Protein AF-A0A964NPQ2-F1 (afdb_monomer)

Foldseek 3Di:
DDDDDDDDDDDDPPPPPPPPPPPVVPPQDVQLVVQQVVLCVLLVLLLLLLLCCVQAHPFDNVLSQLLLLLLQLLLVLACVQPVSSCVSCPPQVVQVVVCVVVVVVVVSRNTRSNCCSVPVVCVVQPDDVSSVVSSVVDPSHCLRCVVPDDPVSCVVCVLSNVLSVLSSCSSVPNVLSNDDPPRHSDDPPSDDDPD

Solvent-accessible surface area (backbone atoms only — not comparable to full-atom values): 11493 Å² total; per-residue (Å²): 134,84,82,89,81,84,88,85,86,86,88,77,86,75,81,77,76,76,74,75,74,75,74,64,76,72,71,76,54,66,51,52,57,60,37,44,65,53,44,56,52,49,45,50,53,50,17,52,48,58,37,38,39,76,76,59,31,78,54,62,63,68,56,52,48,35,22,38,21,33,51,46,45,27,50,54,48,31,32,75,76,41,67,73,49,50,64,70,51,68,95,38,61,68,32,46,54,51,21,55,76,68,52,29,64,84,69,60,41,30,35,45,45,52,43,41,21,73,55,46,45,53,67,76,37,59,58,73,69,40,43,52,51,58,48,68,74,47,67,54,50,46,56,57,37,53,92,77,46,54,75,68,54,48,64,75,42,40,67,64,36,50,54,50,47,58,55,48,48,45,33,71,41,63,68,58,23,72,46,80,63,87,75,43,82,64,56,88,91,70,73,88,77,84,127

Radius of gyration: 25.84 Å; Cα contacts (8 Å, |Δi|>4): 181; chains: 1; bounding box: 101×47×49 Å

Structure (mmCIF, N/CA/C/O backbone):
data_AF-A0A964NPQ2-F1
#
_entry.id   AF-A0A964NPQ2-F1
#
loop_
_atom_site.group_PDB
_atom_site.id
_atom_site.type_symbol
_atom_site.label_atom_id
_atom_site.label_alt_id
_atom_site.label_comp_id
_atom_site.label_asym_id
_atom_site.label_entity_id
_atom_site.label_seq_id
_atom_site.pdbx_PDB_ins_code
_atom_site.Cartn_x
_atom_site.Cartn_y
_atom_site.Cartn_z
_atom_site.occupancy
_atom_site.B_iso_or_equiv
_atom_site.auth_seq_id
_atom_site.auth_comp_id
_atom_site.auth_asym_id
_atom_site.auth_atom_id
_atom_site.pdbx_PDB_model_num
ATOM 1 N N . MET A 1 1 ? -79.565 -28.743 22.423 1.00 39.47 1 MET A N 1
ATOM 2 C CA . MET A 1 1 ? -78.180 -28.920 22.915 1.00 39.47 1 MET A CA 1
ATOM 3 C C . MET A 1 1 ? -77.362 -27.696 22.535 1.00 39.47 1 MET A C 1
ATOM 5 O O . MET A 1 1 ? -77.395 -27.338 21.373 1.00 39.47 1 MET A O 1
ATOM 9 N N . ARG A 1 2 ? -76.655 -27.115 23.521 1.00 41.38 2 ARG A N 1
ATOM 10 C CA . ARG A 1 2 ? -75.520 -26.163 23.430 1.00 41.38 2 ARG A CA 1
ATOM 11 C C . ARG A 1 2 ? -75.774 -24.852 22.657 1.00 41.38 2 ARG A C 1
ATOM 13 O O . ARG A 1 2 ? -75.838 -24.837 21.444 1.00 41.38 2 ARG A O 1
ATOM 20 N N . ARG A 1 3 ? -76.086 -23.779 23.396 1.00 40.38 3 ARG A N 1
ATOM 21 C CA . ARG A 1 3 ? -75.175 -22.694 23.859 1.00 40.38 3 ARG A CA 1
ATOM 22 C C . ARG A 1 3 ? -74.951 -21.641 22.746 1.00 40.38 3 ARG A C 1
ATOM 24 O O . ARG A 1 3 ? -74.385 -21.984 21.725 1.00 40.38 3 ARG A O 1
ATOM 31 N N . ILE A 1 4 ? -75.524 -20.427 22.813 1.00 38.06 4 ILE A N 1
ATOM 32 C CA . ILE A 1 4 ? -75.149 -19.300 23.710 1.00 38.06 4 ILE A CA 1
ATOM 33 C C . ILE A 1 4 ? -73.717 -18.813 23.352 1.00 38.06 4 ILE A C 1
ATOM 35 O O . ILE A 1 4 ? -72.829 -19.649 23.378 1.00 38.06 4 ILE A O 1
ATOM 39 N N . LEU A 1 5 ? -73.356 -17.559 23.023 1.00 34.84 5 LEU A N 1
ATOM 40 C CA . LEU A 1 5 ? -73.820 -16.204 23.378 1.00 34.84 5 LEU A CA 1
ATOM 41 C C . LEU A 1 5 ? -73.113 -15.166 22.440 1.00 34.84 5 LEU A C 1
ATOM 43 O O . LEU A 1 5 ? -71.960 -15.387 22.093 1.00 34.84 5 LEU A O 1
ATOM 47 N N . ARG A 1 6 ? -73.798 -14.050 22.119 1.00 39.06 6 ARG A N 1
ATOM 48 C CA . ARG A 1 6 ? -73.398 -12.604 22.150 1.00 39.06 6 ARG A CA 1
ATOM 49 C C . ARG A 1 6 ? -71.963 -12.180 21.747 1.00 39.06 6 ARG A C 1
ATOM 51 O O . ARG A 1 6 ? -71.002 -12.696 22.286 1.00 39.06 6 ARG A O 1
ATOM 58 N N . ALA A 1 7 ? -71.779 -11.255 20.794 1.00 40.47 7 ALA A N 1
ATOM 59 C CA . ALA A 1 7 ? -71.976 -9.783 20.838 1.00 40.47 7 ALA A CA 1
ATOM 60 C C . ALA A 1 7 ? -70.835 -8.991 21.526 1.00 40.47 7 ALA A C 1
ATOM 62 O O . ALA A 1 7 ? -70.190 -9.521 22.419 1.00 40.47 7 ALA A O 1
ATOM 63 N N . PHE A 1 8 ? -70.713 -7.709 21.129 1.00 35.50 8 PHE A N 1
ATOM 64 C CA . PHE A 1 8 ? -69.805 -6.606 21.539 1.00 35.50 8 PHE A CA 1
ATOM 65 C C . PHE A 1 8 ? -68.606 -6.366 20.596 1.00 35.50 8 PHE A C 1
ATOM 67 O O . PHE A 1 8 ? -67.761 -7.233 20.438 1.00 35.50 8 PHE A O 1
ATOM 74 N N . LEU A 1 9 ? -68.592 -5.318 19.756 1.00 38.53 9 LEU A N 1
ATOM 75 C CA . LEU A 1 9 ? -68.477 -3.859 19.996 1.00 38.53 9 LEU A CA 1
ATOM 76 C C . LEU A 1 9 ? -67.092 -3.392 20.486 1.00 38.53 9 LEU A C 1
ATOM 78 O O . LEU A 1 9 ? -66.709 -3.671 21.613 1.00 38.53 9 LEU A O 1
ATOM 82 N N . LEU A 1 10 ? -66.514 -2.512 19.656 1.00 39.72 10 LEU A N 1
ATOM 83 C CA . LEU A 1 10 ? -65.733 -1.309 19.983 1.00 39.72 10 LEU A CA 1
ATOM 84 C C . LEU A 1 10 ? -64.267 -1.418 20.445 1.00 39.72 10 LEU A C 1
ATOM 86 O O . LEU A 1 10 ? -63.895 -2.191 21.315 1.00 39.72 10 LEU A O 1
ATOM 90 N N . SER A 1 11 ? -63.517 -0.436 19.928 1.00 39.41 11 SER A N 1
ATOM 91 C CA . SER A 1 11 ? -62.301 0.182 20.470 1.00 39.41 11 SER A CA 1
ATOM 92 C C . SER A 1 11 ? -60.962 -0.511 20.240 1.00 39.41 11 SER A C 1
ATOM 94 O O . SER A 1 11 ? -60.623 -1.517 20.849 1.00 39.41 11 SER A O 1
ATOM 96 N N . GLY A 1 12 ? -60.137 0.149 19.427 1.00 36.12 12 GLY A N 1
ATOM 97 C CA . GLY A 1 12 ? -58.718 -0.153 19.296 1.00 36.12 12 GLY A CA 1
ATOM 98 C C . GLY A 1 12 ? -58.030 0.724 18.258 1.00 36.12 12 GLY A C 1
ATOM 99 O O . GLY A 1 12 ? -57.448 0.203 17.314 1.00 36.12 12 GLY A O 1
ATOM 100 N N . ILE A 1 13 ? -58.120 2.052 18.401 1.00 44.50 13 ILE A N 1
ATOM 101 C CA . ILE A 1 13 ? -57.222 2.986 17.707 1.00 44.50 13 ILE A CA 1
ATOM 102 C C . ILE A 1 13 ? -55.814 2.677 18.221 1.00 44.50 13 ILE A C 1
ATOM 104 O O . ILE A 1 13 ? -55.421 3.122 19.298 1.00 44.50 13 ILE A O 1
ATOM 108 N N . CYS A 1 14 ? -55.074 1.857 17.481 1.00 35.88 14 CYS A N 1
ATOM 109 C CA . CYS A 1 14 ? -53.672 1.613 17.757 1.00 35.88 14 CYS A CA 1
ATOM 110 C C . CYS A 1 14 ? -52.899 2.807 17.193 1.00 35.88 14 CYS A C 1
ATOM 112 O O . CYS A 1 14 ? -52.622 2.883 15.997 1.00 35.88 14 CYS A O 1
ATOM 114 N N . PHE A 1 15 ? -52.614 3.773 18.067 1.00 40.38 15 PHE A N 1
ATOM 115 C CA . PHE A 1 15 ? -51.602 4.800 17.854 1.00 40.38 15 PHE A CA 1
ATOM 116 C C . PHE A 1 15 ? -50.282 4.078 17.545 1.00 40.38 15 PHE A C 1
ATOM 118 O O . PHE A 1 15 ? -49.595 3.602 18.447 1.00 40.38 15 PHE A O 1
ATOM 125 N N . VAL A 1 16 ? -49.933 3.948 16.264 1.00 49.56 16 VAL A N 1
ATOM 126 C CA . VAL A 1 16 ? -48.558 3.636 15.880 1.00 49.56 16 VAL A CA 1
ATOM 127 C C . VAL A 1 16 ? -47.779 4.910 16.158 1.00 49.56 16 VAL A C 1
ATOM 129 O O . VAL A 1 16 ? -47.758 5.837 15.350 1.00 49.56 16 VAL A O 1
ATOM 132 N N . ALA A 1 17 ? -47.204 4.984 17.357 1.00 43.72 17 ALA A N 1
ATOM 133 C CA . ALA A 1 17 ? -46.137 5.917 17.649 1.00 43.72 17 ALA A CA 1
ATOM 134 C C . ALA A 1 17 ? -45.011 5.614 16.654 1.00 43.72 17 ALA A C 1
ATOM 136 O O . ALA A 1 17 ? -44.250 4.66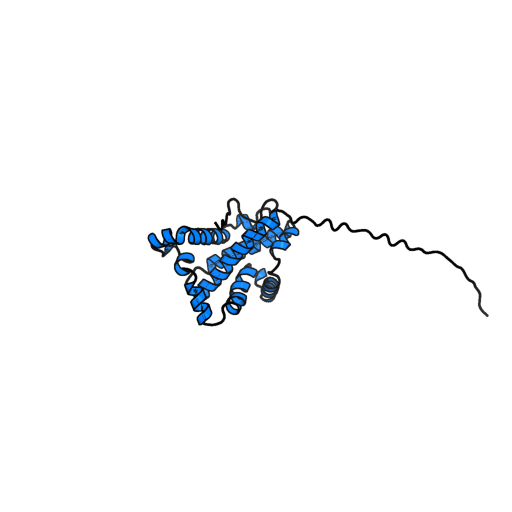1 16.814 1.00 43.72 17 ALA A O 1
ATOM 137 N N . LEU A 1 18 ? -44.963 6.397 15.575 1.00 47.91 18 LEU A N 1
ATOM 138 C CA . LEU A 1 18 ? -43.783 6.568 14.749 1.00 47.91 18 LEU A CA 1
ATOM 139 C C . LEU A 1 18 ? -42.698 7.096 15.685 1.00 47.91 18 LEU A C 1
ATOM 141 O O . LEU A 1 18 ? -42.572 8.302 15.892 1.00 47.91 18 LEU A O 1
ATOM 145 N N . SER A 1 19 ? -41.935 6.185 16.285 1.00 46.69 19 SER A N 1
ATOM 146 C CA . SER A 1 19 ? -40.593 6.497 16.741 1.00 46.69 19 SER A CA 1
ATOM 147 C C . SER A 1 19 ? -39.850 6.938 15.494 1.00 46.69 19 SER A C 1
ATOM 149 O O . SER A 1 19 ? -39.365 6.121 14.711 1.00 46.69 19 SER A O 1
ATOM 151 N N . VAL A 1 20 ? -39.844 8.251 15.271 1.00 47.00 20 VAL A N 1
ATOM 152 C CA . VAL A 1 20 ? -38.889 8.927 14.415 1.00 47.00 20 VAL A CA 1
ATOM 153 C C . VAL A 1 20 ? -37.551 8.597 15.055 1.00 47.00 20 VAL A C 1
ATOM 155 O O . VAL A 1 20 ? -37.085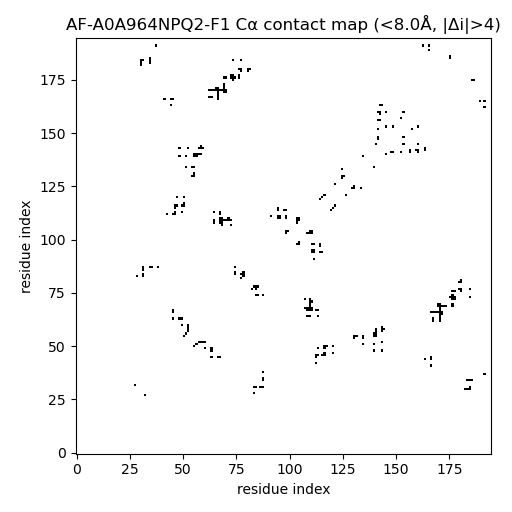 9.286 15.960 1.00 47.00 20 VAL A O 1
ATOM 158 N N . ASN A 1 21 ? -36.978 7.455 14.672 1.00 44.12 21 ASN A N 1
ATOM 159 C CA . ASN A 1 21 ? -35.568 7.221 14.856 1.00 44.12 21 ASN A CA 1
ATOM 160 C C . ASN A 1 21 ? -34.940 8.380 14.105 1.00 44.12 21 ASN A C 1
ATOM 162 O O . ASN A 1 21 ? -34.887 8.382 12.876 1.00 44.12 21 ASN A O 1
ATOM 166 N N . ASN A 1 22 ? -34.541 9.396 14.867 1.00 42.12 22 ASN A N 1
ATOM 167 C CA . ASN A 1 22 ? -33.458 10.271 14.507 1.00 42.12 22 ASN A CA 1
ATOM 168 C C . ASN A 1 22 ? -32.312 9.335 14.120 1.00 42.12 22 ASN A C 1
ATOM 170 O O . ASN A 1 22 ? -31.466 8.987 14.941 1.00 42.12 22 ASN A O 1
ATOM 174 N N . ALA A 1 23 ? -32.274 8.941 12.849 1.00 44.28 23 ALA A N 1
ATOM 175 C CA . ALA A 1 23 ? -31.040 8.819 12.119 1.00 44.28 23 ALA A CA 1
ATOM 176 C C . ALA A 1 23 ? -30.451 10.230 12.141 1.00 44.28 23 ALA A C 1
ATOM 178 O O . ALA A 1 23 ? -30.504 10.970 11.163 1.00 44.28 23 ALA A O 1
ATOM 179 N N . ALA A 1 24 ? -29.956 10.632 13.319 1.00 45.97 24 ALA A N 1
ATOM 180 C CA . ALA A 1 24 ? -28.873 11.572 13.404 1.00 45.97 24 ALA A CA 1
ATOM 181 C C . ALA A 1 24 ? -27.900 11.041 12.365 1.00 45.97 24 ALA A C 1
ATOM 183 O O . ALA A 1 24 ? -27.459 9.893 12.475 1.00 45.97 24 ALA A O 1
ATOM 184 N N . SER A 1 25 ? -27.704 11.801 11.290 1.00 46.69 25 SER A N 1
ATOM 185 C CA . SER A 1 25 ? -26.634 11.531 10.357 1.00 46.69 25 SER A CA 1
ATOM 186 C C . SER A 1 25 ? -25.389 11.508 11.226 1.00 46.69 25 SER A C 1
ATOM 188 O O . SER A 1 25 ? -24.920 12.547 11.689 1.00 46.69 25 SER A O 1
ATOM 190 N N . ALA A 1 26 ? -24.960 10.303 11.603 1.00 59.28 26 ALA A N 1
ATOM 191 C CA . ALA A 1 26 ? -23.792 10.124 12.428 1.00 59.28 26 ALA A CA 1
ATOM 192 C C . ALA A 1 26 ? -22.685 10.746 11.595 1.00 59.28 26 ALA A C 1
ATOM 194 O O . ALA A 1 26 ? -22.367 10.231 10.520 1.00 59.28 26 ALA A O 1
ATOM 195 N N . GLN A 1 27 ? -22.222 11.931 12.005 1.00 65.38 27 GLN A N 1
ATOM 196 C CA . GLN A 1 27 ? -21.190 12.609 11.250 1.00 65.38 27 GLN A CA 1
ATOM 197 C C . GLN A 1 27 ? -20.034 11.621 11.094 1.00 65.38 27 GLN A C 1
ATOM 199 O O . GLN A 1 27 ? -19.696 10.947 12.077 1.00 65.38 27 GLN A O 1
ATOM 204 N N . PRO A 1 28 ? -19.480 11.484 9.875 1.00 77.12 28 PRO A N 1
ATOM 205 C CA . PRO A 1 28 ? -18.367 10.585 9.645 1.00 77.12 28 PRO A CA 1
ATOM 206 C C . PRO A 1 28 ? -17.288 10.872 10.681 1.00 77.12 28 PRO A C 1
ATOM 208 O O . PRO A 1 28 ? -16.915 12.029 10.881 1.00 77.12 28 PRO A O 1
ATOM 211 N N . ASP A 1 29 ? -16.821 9.835 11.375 1.00 86.06 29 ASP A N 1
ATOM 212 C CA . ASP A 1 29 ? -15.755 10.003 12.354 1.00 86.06 29 ASP A CA 1
ATOM 213 C C . ASP A 1 29 ? -14.556 10.660 11.642 1.00 86.06 29 ASP A C 1
ATOM 215 O O . ASP A 1 29 ? -14.082 10.126 10.627 1.00 86.06 29 ASP A O 1
ATOM 219 N N . PRO A 1 30 ? -14.072 11.825 12.108 1.00 88.88 30 PRO A N 1
ATOM 220 C CA . PRO A 1 30 ? -13.001 12.542 11.427 1.00 88.88 30 PRO A CA 1
ATOM 221 C C . PRO A 1 30 ? -11.712 11.714 11.355 1.00 88.88 30 PRO A C 1
ATOM 223 O O . PRO A 1 30 ? -10.962 11.849 10.389 1.00 88.88 30 PRO A O 1
ATOM 226 N N . ARG A 1 31 ? -11.477 10.803 12.313 1.00 90.25 31 ARG A N 1
ATOM 227 C CA . ARG A 1 31 ? -10.324 9.887 12.313 1.00 90.25 31 ARG A CA 1
ATOM 228 C C . ARG A 1 31 ? -10.423 8.887 11.163 1.00 90.25 31 ARG A C 1
ATOM 230 O O . ARG A 1 31 ? -9.439 8.646 10.468 1.00 90.25 31 ARG A O 1
ATOM 237 N N . VAL A 1 32 ? -11.620 8.343 10.940 1.00 87.44 32 VAL A N 1
ATOM 238 C CA . VAL A 1 32 ? -11.902 7.399 9.848 1.00 87.44 32 VAL A CA 1
ATOM 239 C C . VAL A 1 32 ? -11.824 8.110 8.498 1.00 87.44 32 VAL A C 1
ATOM 241 O O . VAL A 1 32 ? -11.179 7.615 7.579 1.00 87.44 32 VAL A O 1
ATOM 244 N N . THR A 1 33 ? -12.402 9.308 8.392 1.00 87.38 33 THR A N 1
ATOM 245 C CA . THR A 1 33 ? -12.384 10.105 7.153 1.00 87.38 33 THR A CA 1
ATOM 246 C C . THR A 1 33 ? -10.961 10.489 6.744 1.00 87.38 33 THR A C 1
ATOM 248 O O . THR A 1 33 ? -10.591 10.332 5.582 1.00 87.38 33 THR A O 1
ATOM 251 N N . ALA A 1 34 ? -10.131 10.934 7.694 1.00 85.69 34 ALA A N 1
ATOM 252 C CA . ALA A 1 34 ? -8.722 11.226 7.436 1.00 85.69 34 ALA A CA 1
ATOM 253 C C . ALA A 1 34 ? -7.936 9.967 7.032 1.00 85.69 34 ALA A C 1
ATOM 255 O O . ALA A 1 34 ? -7.065 10.025 6.164 1.00 85.69 34 ALA A O 1
ATOM 256 N N . ALA A 1 35 ? -8.254 8.817 7.633 1.00 89.19 35 ALA A N 1
ATOM 257 C CA . ALA A 1 35 ? -7.604 7.559 7.302 1.00 89.19 35 ALA A CA 1
ATOM 258 C C . ALA A 1 35 ? -7.934 7.075 5.880 1.00 89.19 35 ALA A C 1
ATOM 260 O O . ALA A 1 35 ? -7.020 6.646 5.179 1.00 89.19 35 ALA A O 1
ATOM 261 N N . LEU A 1 36 ? -9.190 7.208 5.435 1.00 85.50 36 LEU A N 1
ATOM 262 C CA . LEU A 1 36 ? -9.650 6.780 4.106 1.00 85.50 36 LEU A CA 1
ATOM 263 C C . LEU A 1 36 ? -8.852 7.408 2.958 1.00 85.50 36 LEU A C 1
ATOM 265 O O . LEU A 1 36 ? -8.402 6.692 2.067 1.00 85.50 36 LEU A O 1
ATOM 269 N N . GLY A 1 37 ? -8.644 8.729 2.987 1.00 81.00 37 GLY A N 1
ATOM 270 C CA . GLY A 1 37 ? -7.945 9.433 1.904 1.00 81.00 37 GLY A CA 1
ATOM 271 C C . GLY A 1 37 ? -6.502 8.955 1.719 1.00 81.00 37 GLY A C 1
ATOM 272 O O . GLY A 1 37 ? -6.046 8.734 0.598 1.00 81.00 37 GLY A O 1
ATOM 273 N N . THR A 1 38 ? -5.794 8.733 2.825 1.00 87.69 38 THR A N 1
ATOM 274 C CA . THR A 1 38 ? -4.433 8.184 2.795 1.00 87.69 38 THR A CA 1
ATOM 275 C C . THR A 1 38 ? -4.435 6.699 2.429 1.00 87.69 38 THR A C 1
ATOM 277 O O . THR A 1 38 ? -3.529 6.249 1.731 1.00 87.69 38 THR A O 1
ATOM 280 N N . LEU A 1 39 ? -5.444 5.935 2.863 1.00 86.75 39 LEU A N 1
ATOM 281 C CA . LEU A 1 39 ? -5.516 4.493 2.624 1.00 86.75 39 LEU A CA 1
ATOM 282 C C . LEU A 1 39 ? -5.663 4.198 1.137 1.00 86.75 39 LEU A C 1
ATOM 284 O O . LEU A 1 39 ? -4.945 3.346 0.630 1.00 86.75 39 LEU A O 1
ATOM 288 N N . ASP A 1 40 ? -6.519 4.931 0.427 1.00 83.62 40 ASP A N 1
ATOM 289 C CA . ASP A 1 40 ? -6.680 4.764 -1.019 1.00 83.62 40 ASP A CA 1
ATOM 290 C C . ASP A 1 40 ? -5.356 4.981 -1.770 1.00 83.62 40 ASP A C 1
ATOM 292 O O . ASP A 1 40 ? -4.975 4.178 -2.623 1.00 83.62 40 ASP A O 1
ATOM 296 N N . LEU A 1 41 ? -4.585 6.005 -1.385 1.00 87.06 41 LEU A N 1
ATOM 297 C CA . LEU A 1 41 ? -3.258 6.257 -1.948 1.00 87.06 41 LEU A CA 1
ATOM 298 C C . LEU A 1 41 ? -2.259 5.140 -1.608 1.00 87.06 41 LEU A C 1
ATOM 300 O O . LEU A 1 41 ? -1.576 4.652 -2.508 1.00 87.06 41 LEU A O 1
ATOM 304 N N . VAL A 1 42 ? -2.172 4.724 -0.338 1.00 90.69 42 VAL A N 1
ATOM 305 C CA . VAL A 1 42 ? -1.290 3.628 0.111 1.00 90.69 42 VAL A CA 1
ATOM 306 C C . VAL A 1 42 ? -1.604 2.359 -0.657 1.00 90.69 42 VAL A C 1
ATOM 308 O O . VAL A 1 42 ? -0.728 1.785 -1.301 1.00 90.69 42 VAL A O 1
ATOM 311 N N . MET A 1 43 ? -2.870 1.948 -0.621 1.00 86.94 43 MET A N 1
ATOM 312 C CA . MET A 1 43 ? -3.330 0.753 -1.302 1.00 86.94 43 MET A CA 1
ATOM 313 C C . MET A 1 43 ? -3.064 0.880 -2.790 1.00 86.94 43 MET A C 1
ATOM 315 O O . MET A 1 43 ? -2.646 -0.114 -3.376 1.00 86.94 43 MET A O 1
ATOM 319 N N . THR A 1 44 ? -3.182 2.096 -3.354 1.00 87.69 44 THR A N 1
ATOM 320 C CA . THR A 1 44 ? -2.895 2.366 -4.760 1.00 87.69 44 THR A CA 1
ATOM 321 C C . THR A 1 44 ? -1.428 2.145 -5.143 1.00 87.69 44 THR A C 1
ATOM 323 O O . THR A 1 44 ? -1.110 1.610 -6.208 1.00 87.69 44 THR A O 1
ATOM 326 N N . LEU A 1 45 ? -0.509 2.539 -4.273 1.00 91.56 45 LEU A N 1
ATOM 327 C CA . LEU A 1 45 ? 0.920 2.324 -4.481 1.00 91.56 45 LEU A CA 1
ATOM 328 C C . LEU A 1 45 ? 1.281 0.848 -4.306 1.00 91.5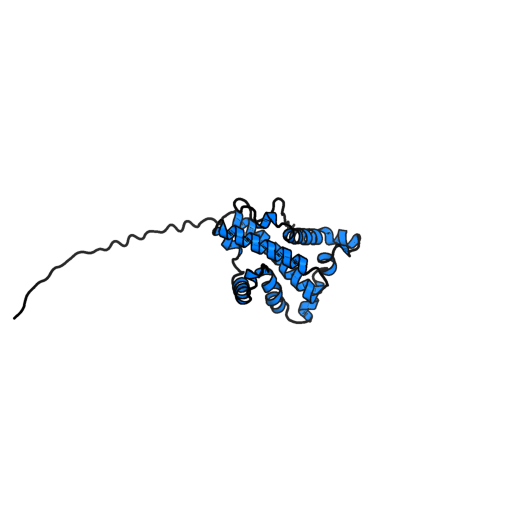6 45 LEU A C 1
ATOM 330 O O . LEU A 1 45 ? 2.075 0.313 -5.074 1.00 91.56 45 LEU A O 1
ATOM 334 N N . VAL A 1 46 ? 0.654 0.162 -3.350 1.00 91.88 46 VAL A N 1
ATOM 335 C CA . VAL A 1 46 ? 0.919 -1.250 -3.061 1.00 91.88 46 VAL A CA 1
ATOM 336 C C . VAL A 1 46 ? 0.522 -2.161 -4.228 1.00 91.88 46 VAL A C 1
ATOM 338 O O . VAL A 1 46 ? 1.378 -2.868 -4.759 1.00 91.88 46 VAL A O 1
ATOM 341 N N . TRP A 1 47 ? -0.744 -2.152 -4.667 1.00 89.50 47 TRP A N 1
ATOM 342 C CA . TRP A 1 47 ? -1.198 -3.053 -5.746 1.00 89.50 47 TRP A CA 1
ATOM 343 C C . TRP A 1 47 ? -0.504 -2.785 -7.093 1.00 89.50 47 TRP A C 1
ATOM 345 O O . TRP A 1 47 ? -0.165 -3.736 -7.795 1.00 89.50 47 TRP A O 1
ATOM 355 N N . THR A 1 48 ? -0.222 -1.522 -7.442 1.00 91.81 48 THR A N 1
ATOM 356 C CA . THR A 1 48 ? 0.516 -1.190 -8.676 1.00 91.81 48 THR A CA 1
ATOM 357 C C . THR A 1 48 ? 1.971 -1.633 -8.606 1.00 91.81 48 THR A C 1
ATOM 359 O O . THR A 1 48 ? 2.488 -2.134 -9.599 1.00 91.81 48 THR A O 1
ATOM 362 N N . SER A 1 49 ? 2.612 -1.528 -7.439 1.00 92.56 49 SER A N 1
ATOM 363 C CA . SER A 1 49 ? 3.982 -2.011 -7.231 1.00 92.56 49 SER A CA 1
ATOM 364 C C . SER A 1 49 ? 4.074 -3.526 -7.330 1.00 92.56 49 SER A C 1
ATOM 366 O O . SER A 1 49 ? 4.958 -4.038 -8.009 1.00 92.56 49 SER A O 1
ATOM 368 N N . VAL A 1 50 ? 3.141 -4.248 -6.703 1.00 92.00 50 VAL A N 1
ATOM 369 C CA . VAL A 1 50 ? 3.061 -5.713 -6.802 1.00 92.00 50 VAL A CA 1
ATOM 370 C C . VAL A 1 50 ? 2.894 -6.148 -8.258 1.00 92.00 50 VAL A C 1
ATOM 372 O O . VAL A 1 50 ? 3.620 -7.026 -8.719 1.00 92.00 50 VAL A O 1
ATOM 375 N N . PHE A 1 51 ? 1.995 -5.502 -9.003 1.00 91.75 51 PHE A N 1
ATOM 376 C CA . PHE A 1 51 ? 1.802 -5.795 -10.423 1.00 91.75 51 PHE A CA 1
ATOM 377 C C . PHE A 1 51 ? 3.038 -5.437 -11.266 1.00 91.75 51 PHE A C 1
ATOM 379 O O . PHE A 1 51 ? 3.477 -6.238 -12.087 1.00 91.75 51 PHE A O 1
ATOM 386 N N . ALA A 1 52 ? 3.668 -4.285 -11.018 1.00 93.19 52 ALA A N 1
ATOM 387 C CA . ALA A 1 52 ? 4.896 -3.879 -11.700 1.00 93.19 52 ALA A CA 1
ATOM 388 C C . ALA A 1 52 ? 6.068 -4.843 -11.450 1.00 93.19 52 ALA A C 1
ATOM 390 O O . ALA A 1 52 ? 6.887 -5.035 -12.349 1.00 93.19 52 ALA A O 1
ATOM 391 N N . ILE A 1 53 ? 6.137 -5.477 -10.274 1.00 91.62 53 ILE A N 1
ATOM 392 C CA . ILE A 1 53 ? 7.127 -6.526 -9.990 1.00 91.62 53 ILE A CA 1
ATOM 393 C C . ILE A 1 53 ? 6.884 -7.779 -10.843 1.00 91.62 53 ILE A C 1
ATOM 395 O O . ILE A 1 53 ? 7.832 -8.429 -11.273 1.00 91.62 53 ILE A O 1
ATOM 399 N N . GLY A 1 54 ? 5.618 -8.126 -11.083 1.00 88.62 54 GLY A N 1
ATOM 400 C CA . GLY A 1 54 ? 5.258 -9.275 -11.915 1.00 88.62 54 GLY A CA 1
ATOM 401 C C . GLY A 1 54 ? 5.509 -9.051 -13.407 1.00 88.62 54 GLY A C 1
ATOM 402 O O . GLY A 1 54 ? 5.924 -9.976 -14.097 1.00 88.62 54 GLY A O 1
ATOM 403 N N . GLU A 1 55 ? 5.284 -7.828 -13.894 1.00 90.94 55 GLU A N 1
ATOM 404 C CA . GLU A 1 55 ? 5.182 -7.560 -15.337 1.00 90.94 55 GLU A CA 1
ATOM 405 C C . GLU A 1 55 ? 6.287 -6.660 -15.913 1.00 90.94 55 GLU A C 1
ATOM 407 O O . GLU A 1 55 ? 6.585 -6.736 -17.105 1.00 90.94 55 GLU A O 1
ATOM 412 N N . CYS A 1 56 ? 6.889 -5.778 -15.108 1.00 88.62 56 CYS A N 1
ATOM 413 C CA . CYS A 1 56 ? 7.708 -4.671 -15.622 1.00 88.62 56 CYS A CA 1
ATOM 414 C C . CYS A 1 56 ? 9.172 -4.711 -15.195 1.00 88.62 56 CYS A C 1
ATOM 416 O O . CYS A 1 56 ? 10.047 -4.295 -15.956 1.00 88.62 56 CYS A O 1
ATOM 418 N N . ALA A 1 57 ? 9.452 -5.127 -13.962 1.00 79.69 57 ALA A N 1
ATOM 419 C CA . ALA A 1 57 ? 10.795 -5.096 -13.402 1.00 79.69 57 ALA A CA 1
ATOM 420 C C . ALA A 1 57 ? 10.926 -6.084 -12.248 1.00 79.69 57 ALA A C 1
ATOM 422 O O . ALA A 1 57 ? 9.969 -6.357 -11.540 1.00 79.69 57 ALA A O 1
ATOM 423 N N . GLU A 1 58 ? 12.139 -6.548 -11.972 1.00 79.12 58 GLU A N 1
ATOM 424 C CA . GLU A 1 58 ? 12.394 -7.246 -10.716 1.00 79.12 58 GLU A CA 1
ATOM 425 C C . GLU A 1 58 ? 12.231 -6.298 -9.513 1.00 79.12 58 GLU A C 1
ATOM 427 O O . GLU A 1 58 ? 12.674 -5.147 -9.548 1.00 79.12 58 GLU A O 1
ATOM 432 N N . GLY A 1 59 ? 11.730 -6.815 -8.392 1.00 81.88 59 GLY A N 1
ATOM 433 C CA . GLY A 1 59 ? 11.631 -6.091 -7.122 1.00 81.88 59 GLY A CA 1
ATOM 434 C C . GLY A 1 59 ? 11.482 -7.031 -5.927 1.00 81.88 59 GLY A C 1
ATOM 435 O O . GLY A 1 59 ? 11.465 -8.250 -6.082 1.00 81.88 59 GLY A O 1
ATOM 436 N N . ASP A 1 60 ? 11.400 -6.460 -4.727 1.00 84.81 60 ASP A N 1
ATOM 437 C CA . ASP A 1 60 ? 11.223 -7.216 -3.483 1.00 84.81 60 ASP A CA 1
ATOM 438 C C . ASP A 1 60 ? 9.737 -7.474 -3.199 1.00 84.81 60 ASP A C 1
ATOM 440 O O . ASP A 1 60 ? 9.086 -6.733 -2.462 1.00 84.81 60 ASP A O 1
ATOM 444 N N . LEU A 1 61 ? 9.186 -8.527 -3.807 1.00 85.81 61 LEU A N 1
ATOM 445 C CA . LEU A 1 61 ? 7.793 -8.919 -3.582 1.00 85.81 61 LEU A CA 1
ATOM 446 C C . LEU A 1 61 ? 7.528 -9.301 -2.112 1.00 85.81 61 LEU A C 1
ATOM 448 O O . LEU A 1 61 ? 6.446 -9.029 -1.595 1.00 85.81 61 LEU A O 1
ATOM 452 N N . GLY A 1 62 ? 8.519 -9.885 -1.428 1.00 86.75 62 GLY A N 1
ATOM 453 C CA . GLY A 1 62 ? 8.425 -10.260 -0.015 1.00 86.75 62 GLY A CA 1
ATOM 454 C C . GLY A 1 62 ? 8.219 -9.048 0.893 1.00 86.75 62 GLY A C 1
ATOM 455 O O . GLY A 1 62 ? 7.322 -9.055 1.735 1.00 86.75 62 GLY A O 1
ATOM 456 N N . GLY A 1 63 ? 8.978 -7.975 0.668 1.00 87.62 63 GLY A N 1
ATOM 457 C CA . GLY A 1 63 ? 8.805 -6.700 1.362 1.00 87.62 63 GLY A CA 1
ATOM 458 C C . GLY A 1 63 ? 7.410 -6.098 1.167 1.00 87.62 63 GLY A C 1
ATOM 459 O O . GLY A 1 63 ? 6.797 -5.640 2.131 1.00 87.62 63 GLY A O 1
ATOM 460 N N . TRP A 1 64 ? 6.848 -6.162 -0.045 1.00 88.88 64 TRP A N 1
ATOM 461 C CA . TRP A 1 64 ? 5.475 -5.694 -0.290 1.00 88.88 64 TRP A CA 1
ATOM 462 C C . TRP A 1 64 ? 4.419 -6.556 0.399 1.00 88.88 64 TRP A C 1
ATOM 464 O O . TRP A 1 64 ? 3.439 -6.016 0.911 1.00 88.88 64 TRP A O 1
ATOM 474 N N . PHE A 1 65 ? 4.625 -7.871 0.491 1.00 86.75 65 PHE A N 1
ATOM 475 C CA . PHE A 1 65 ? 3.748 -8.725 1.292 1.00 86.75 65 PHE A CA 1
ATOM 476 C C . PHE A 1 65 ? 3.769 -8.362 2.775 1.00 86.75 65 PHE A C 1
ATOM 478 O O . PHE A 1 65 ? 2.713 -8.384 3.407 1.00 86.75 65 PHE A O 1
ATOM 485 N N . LEU A 1 66 ? 4.925 -7.967 3.319 1.00 88.56 66 LEU A N 1
ATOM 486 C CA . LEU A 1 66 ? 4.999 -7.468 4.692 1.00 88.56 66 LEU A CA 1
ATOM 487 C C . LEU A 1 66 ? 4.157 -6.202 4.865 1.00 88.56 66 LEU A C 1
ATOM 489 O O . LEU A 1 66 ? 3.322 -6.171 5.764 1.00 88.56 66 LEU A O 1
ATOM 493 N N . VAL A 1 67 ? 4.289 -5.211 3.974 1.00 91.19 67 VAL A N 1
ATOM 494 C CA . VAL A 1 67 ? 3.460 -3.984 3.988 1.00 91.19 67 VAL A CA 1
ATOM 495 C C . VAL A 1 67 ? 1.976 -4.326 4.030 1.00 91.19 67 VAL A C 1
ATOM 497 O O . VAL A 1 67 ? 1.243 -3.863 4.902 1.00 91.19 67 VAL A O 1
ATOM 500 N N . ILE A 1 68 ? 1.553 -5.182 3.103 1.00 88.75 68 ILE A N 1
ATOM 501 C CA . ILE A 1 68 ? 0.171 -5.620 2.973 1.00 88.75 68 ILE A CA 1
ATOM 502 C C . ILE A 1 68 ? -0.311 -6.313 4.262 1.00 88.75 68 ILE A C 1
ATOM 504 O O . ILE A 1 68 ? -1.364 -5.967 4.794 1.00 88.75 68 ILE A O 1
ATOM 508 N N . SER A 1 69 ? 0.474 -7.246 4.808 1.00 85.88 69 SER A N 1
ATOM 509 C CA . SER A 1 69 ? 0.130 -7.953 6.048 1.00 85.88 69 SER A CA 1
ATOM 510 C C . SER A 1 69 ? 0.020 -7.022 7.260 1.00 85.88 69 SER A C 1
ATOM 512 O O . SER A 1 69 ? -0.879 -7.185 8.086 1.00 85.88 69 SER A O 1
ATOM 514 N N . THR A 1 70 ? 0.896 -6.017 7.362 1.00 89.62 70 THR A N 1
ATOM 515 C CA . THR A 1 70 ? 0.905 -5.074 8.484 1.00 89.62 70 THR A CA 1
ATOM 516 C 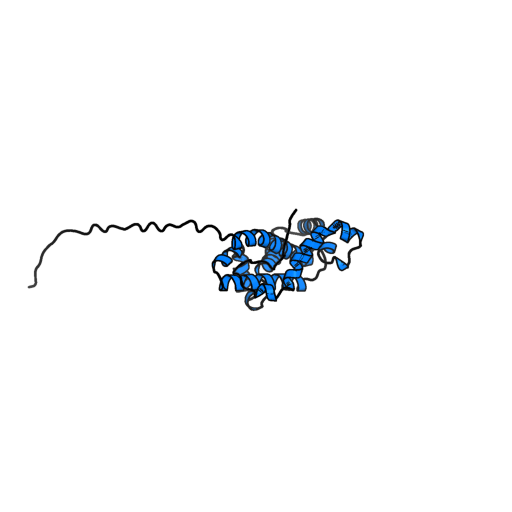C . THR A 1 70 ? -0.313 -4.150 8.438 1.00 89.62 70 THR A C 1
ATOM 518 O O . THR A 1 70 ? -0.935 -3.917 9.476 1.00 89.62 70 THR A O 1
ATOM 521 N N . ILE A 1 71 ? -0.716 -3.684 7.248 1.00 89.69 71 ILE A N 1
ATOM 522 C CA . ILE A 1 71 ? -1.934 -2.874 7.064 1.00 89.69 71 ILE A CA 1
ATOM 523 C C . ILE A 1 71 ? -3.187 -3.681 7.427 1.00 89.69 71 ILE A C 1
ATOM 525 O O . ILE A 1 71 ? -4.032 -3.191 8.178 1.00 89.69 71 ILE A O 1
ATOM 529 N N . ASP A 1 72 ? -3.298 -4.925 6.957 1.00 86.06 72 ASP A N 1
ATOM 530 C CA . ASP A 1 72 ? -4.446 -5.786 7.266 1.00 86.06 72 ASP A CA 1
ATOM 531 C C . ASP A 1 72 ? -4.539 -6.080 8.769 1.00 86.06 72 ASP A C 1
ATOM 533 O O . ASP A 1 72 ? -5.623 -6.019 9.358 1.00 86.06 72 ASP A O 1
ATOM 537 N N . ARG A 1 73 ? -3.396 -6.324 9.422 1.00 87.94 73 ARG A N 1
ATOM 538 C CA . ARG A 1 73 ? -3.326 -6.492 10.878 1.00 87.94 73 ARG A CA 1
ATOM 539 C C . ARG A 1 73 ? -3.779 -5.232 11.613 1.00 87.94 73 ARG A C 1
ATOM 541 O O . ARG A 1 73 ? -4.590 -5.340 12.535 1.00 87.94 73 ARG A O 1
ATOM 548 N N . ARG A 1 74 ? -3.314 -4.049 11.187 1.00 91.69 74 ARG A N 1
ATOM 549 C CA . ARG A 1 74 ? -3.759 -2.759 11.739 1.00 91.69 74 ARG A CA 1
ATOM 550 C C . ARG A 1 74 ? -5.271 -2.610 11.612 1.00 91.69 74 ARG A C 1
ATOM 552 O O . ARG A 1 74 ? -5.939 -2.288 12.592 1.00 91.69 74 ARG A O 1
ATOM 559 N N . HIS A 1 75 ? -5.814 -2.876 10.427 1.00 88.50 75 HIS A N 1
ATOM 560 C CA . HIS A 1 75 ? -7.248 -2.805 10.170 1.00 88.50 75 HIS A CA 1
ATOM 561 C C . HIS A 1 75 ? -8.041 -3.744 11.086 1.00 88.50 75 HIS A C 1
ATOM 563 O O . HIS A 1 75 ? -8.951 -3.290 11.780 1.00 88.50 75 HIS A O 1
ATOM 569 N N . ALA A 1 76 ? -7.656 -5.019 11.171 1.00 85.81 76 ALA A N 1
ATOM 570 C CA . ALA A 1 76 ? -8.321 -5.994 12.032 1.00 85.81 76 ALA A CA 1
ATOM 571 C C . ALA A 1 76 ? -8.286 -5.589 13.517 1.00 85.81 76 ALA A C 1
ATOM 573 O O . ALA A 1 76 ? -9.301 -5.685 14.214 1.00 85.81 76 ALA A O 1
ATOM 574 N N . ASN A 1 77 ? -7.142 -5.093 13.998 1.00 89.69 77 ASN A N 1
ATOM 575 C CA . ASN A 1 77 ? -6.999 -4.592 15.362 1.00 89.69 77 ASN A CA 1
ATOM 576 C C . ASN A 1 77 ? -7.918 -3.386 15.625 1.00 89.69 77 ASN A C 1
ATOM 578 O O . ASN A 1 77 ? -8.633 -3.360 16.627 1.00 89.69 77 ASN A O 1
ATOM 582 N N . CYS A 1 78 ? -7.971 -2.423 14.703 1.00 90.81 78 CYS A N 1
ATOM 583 C CA . CYS A 1 78 ? -8.824 -1.248 14.852 1.00 90.81 78 CYS A CA 1
ATOM 584 C C . CYS A 1 78 ? -10.316 -1.586 14.830 1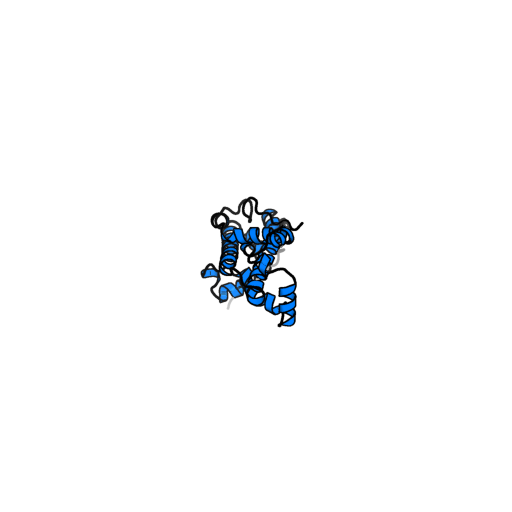.00 90.81 78 CYS A C 1
ATOM 586 O O . CYS A 1 78 ? -11.046 -1.110 15.697 1.00 90.81 78 CYS A O 1
ATOM 588 N N . VAL A 1 79 ? -10.764 -2.463 13.927 1.00 88.75 79 VAL A N 1
ATOM 589 C CA . VAL A 1 79 ? -12.163 -2.926 13.884 1.00 88.75 79 VAL A CA 1
ATOM 590 C C . VAL A 1 79 ? -12.566 -3.624 15.185 1.00 88.75 79 VAL A C 1
ATOM 592 O O . VAL A 1 79 ? -13.681 -3.429 15.666 1.00 88.75 79 VAL A O 1
ATOM 595 N N . LYS A 1 80 ? -11.657 -4.400 15.795 1.00 88.94 80 LYS A N 1
ATOM 596 C CA . LYS A 1 80 ? -11.899 -5.060 17.087 1.00 88.94 80 LYS A CA 1
ATOM 597 C C . LYS A 1 80 ? -12.094 -4.061 18.236 1.00 88.94 80 LYS A C 1
ATOM 599 O O . LYS A 1 80 ? -12.834 -4.362 19.169 1.00 88.94 80 LYS A O 1
ATOM 604 N N . GLN A 1 81 ? -11.421 -2.910 18.191 1.00 91.06 81 GLN A N 1
ATOM 605 C CA . GLN A 1 81 ? -11.496 -1.877 19.231 1.00 91.06 81 GLN A CA 1
ATOM 606 C C . GLN A 1 81 ? -12.679 -0.912 19.030 1.00 91.06 81 GLN A C 1
ATOM 608 O O . GLN A 1 81 ? -13.299 -0.500 20.007 1.00 91.06 81 GLN A O 1
ATOM 613 N N . ASP A 1 82 ? -12.996 -0.544 17.785 1.00 90.69 82 ASP A N 1
ATOM 614 C CA . ASP A 1 82 ? -14.083 0.378 17.435 1.00 90.69 82 ASP A CA 1
ATOM 615 C C . ASP A 1 82 ? -14.647 0.021 16.048 1.00 90.69 82 ASP A C 1
ATOM 617 O O . ASP A 1 82 ? -13.978 0.157 15.022 1.00 90.69 82 ASP A O 1
ATOM 621 N N . ALA A 1 83 ? -15.909 -0.420 16.012 1.00 88.06 83 ALA A N 1
ATOM 622 C CA . ALA A 1 83 ? -16.559 -0.913 14.798 1.00 88.06 83 ALA A CA 1
ATOM 623 C C . ALA A 1 83 ? -16.653 0.136 13.674 1.00 88.06 83 ALA A C 1
ATOM 625 O O . ALA A 1 83 ? -16.806 -0.232 12.510 1.00 88.06 83 ALA A O 1
ATOM 626 N N . ARG A 1 84 ? -16.518 1.436 13.980 1.00 89.50 84 ARG A N 1
ATOM 627 C CA . ARG A 1 84 ? -16.492 2.497 12.957 1.00 89.50 84 ARG A CA 1
ATOM 628 C C . ARG A 1 84 ? -15.319 2.353 11.989 1.00 89.50 84 ARG A C 1
ATOM 630 O O . ARG A 1 84 ? -15.436 2.772 10.840 1.00 89.50 84 ARG A O 1
ATOM 637 N N . TRP A 1 85 ? -14.223 1.715 12.407 1.00 87.19 85 TRP A N 1
ATOM 638 C CA . TRP A 1 85 ? -13.078 1.441 11.537 1.00 87.19 85 TRP A CA 1
ATOM 639 C C . TRP A 1 85 ? -13.395 0.480 10.390 1.00 87.19 85 TRP A C 1
ATOM 641 O O . TRP A 1 85 ? -12.684 0.505 9.390 1.00 87.19 85 TRP A O 1
ATOM 651 N N . ALA A 1 86 ? -14.486 -0.294 10.469 1.00 84.62 86 ALA A N 1
ATOM 652 C CA . ALA A 1 86 ? -14.904 -1.179 9.380 1.00 84.62 86 ALA A CA 1
ATOM 653 C C . ALA A 1 86 ? -15.190 -0.410 8.078 1.00 84.62 86 ALA A C 1
ATOM 655 O O . ALA A 1 86 ? -15.069 -0.971 6.992 1.00 84.62 86 ALA A O 1
ATOM 656 N N . ALA A 1 87 ? -15.494 0.891 8.162 1.00 85.19 87 ALA A N 1
ATOM 657 C CA . ALA A 1 87 ? -15.666 1.745 6.991 1.00 85.19 87 ALA A CA 1
ATOM 658 C C . ALA A 1 87 ? -14.409 1.835 6.101 1.00 85.19 87 ALA A C 1
ATOM 660 O O . ALA A 1 87 ? -14.542 2.112 4.914 1.00 85.19 87 ALA A O 1
ATOM 661 N N . LEU A 1 88 ? -13.206 1.554 6.626 1.00 83.31 88 LEU A N 1
ATOM 662 C CA . LEU A 1 88 ? -11.969 1.510 5.831 1.00 83.31 88 LEU A CA 1
ATOM 663 C C . LEU A 1 88 ? -11.942 0.377 4.797 1.00 83.31 88 LEU A C 1
ATOM 665 O O . LEU A 1 88 ? -11.207 0.465 3.818 1.00 83.31 88 LEU A O 1
ATOM 669 N N . SER A 1 89 ? -12.746 -0.667 5.001 1.00 78.56 89 SER A N 1
ATOM 670 C CA . SER A 1 89 ? -12.874 -1.795 4.070 1.00 78.56 89 SER A CA 1
ATOM 671 C C . SER A 1 89 ? -13.952 -1.602 2.999 1.00 78.56 89 SER A C 1
ATOM 673 O O . SER A 1 89 ? -14.102 -2.460 2.131 1.00 78.56 89 SER A O 1
ATOM 675 N N . GLN A 1 90 ? -14.682 -0.479 3.010 1.00 78.25 90 GLN A N 1
ATOM 676 C CA . GLN A 1 90 ? -15.689 -0.203 1.983 1.00 78.25 90 GLN A CA 1
ATOM 677 C C . GLN A 1 90 ? -15.046 -0.149 0.591 1.00 78.25 90 GLN A C 1
ATOM 679 O O . GLN A 1 90 ? -14.044 0.536 0.386 1.00 78.25 90 GLN A O 1
ATOM 684 N N . GLY A 1 91 ? -15.623 -0.874 -0.369 1.00 74.75 91 GLY A N 1
ATOM 685 C CA . GLY A 1 91 ? -15.079 -1.015 -1.722 1.00 74.75 91 GLY A CA 1
ATOM 686 C C . GLY A 1 91 ? -14.017 -2.112 -1.878 1.00 74.75 91 GLY A C 1
ATOM 687 O O . GLY A 1 91 ? -13.395 -2.199 -2.942 1.00 74.75 91 GLY A O 1
ATOM 688 N N . TRP A 1 92 ? -13.800 -2.934 -0.847 1.00 75.44 92 TRP A N 1
ATOM 689 C CA . TRP A 1 92 ? -12.901 -4.098 -0.854 1.00 75.44 92 TRP A CA 1
ATOM 690 C C . TRP A 1 92 ? -13.629 -5.421 -0.568 1.00 75.44 92 TRP A C 1
ATOM 692 O O . TRP A 1 92 ? -13.001 -6.456 -0.351 1.00 75.44 92 TRP A O 1
ATOM 702 N N . GLU A 1 93 ? -14.964 -5.416 -0.562 1.00 78.81 93 GLU A N 1
ATOM 703 C CA . GLU A 1 93 ? -15.787 -6.551 -0.133 1.00 78.81 93 GLU A CA 1
ATOM 704 C C . GLU A 1 93 ? -15.568 -7.782 -1.021 1.00 78.81 93 GLU A C 1
ATOM 706 O O . GLU A 1 93 ? -15.590 -8.926 -0.559 1.00 78.81 93 GLU A O 1
ATOM 711 N N . LYS A 1 94 ? -15.333 -7.559 -2.319 1.00 80.00 94 LYS A N 1
ATOM 712 C CA . LYS A 1 94 ? -15.055 -8.637 -3.271 1.00 80.00 94 LYS A CA 1
ATOM 713 C C . LYS A 1 94 ? -13.700 -9.276 -2.988 1.00 80.00 94 LYS A C 1
ATOM 715 O O . LYS A 1 94 ? -13.592 -10.501 -2.978 1.00 80.00 94 LYS A O 1
ATOM 720 N N . GLU A 1 95 ? -12.676 -8.460 -2.780 1.00 81.50 95 GLU A N 1
ATOM 721 C CA . GLU A 1 95 ? -11.335 -8.908 -2.438 1.00 81.50 95 GLU A CA 1
ATOM 722 C C . GLU A 1 95 ? -11.357 -9.669 -1.113 1.00 81.50 95 GLU A C 1
ATOM 724 O O . GLU A 1 95 ? -10.770 -10.744 -1.018 1.00 81.50 95 GLU A O 1
ATOM 729 N N . GLU A 1 96 ? -12.116 -9.190 -0.127 1.00 74.94 96 GLU A N 1
ATOM 730 C CA . GLU A 1 96 ? -12.297 -9.883 1.144 1.00 74.94 96 GLU A CA 1
ATOM 731 C C . GLU A 1 96 ? -12.963 -11.251 0.997 1.00 74.94 96 GLU A C 1
ATOM 733 O O . GLU A 1 96 ? -12.500 -12.240 1.575 1.00 74.94 96 GLU A O 1
ATOM 738 N N . ALA A 1 97 ? -14.013 -11.351 0.185 1.00 79.25 97 ALA A N 1
ATOM 739 C CA . ALA A 1 97 ? -14.656 -12.631 -0.083 1.00 79.25 97 ALA A CA 1
ATOM 740 C C . ALA A 1 97 ? -13.683 -13.631 -0.737 1.00 79.25 97 ALA A C 1
ATOM 742 O O . ALA A 1 97 ? -13.609 -14.792 -0.322 1.00 79.25 97 ALA A O 1
ATOM 743 N N . VAL A 1 98 ? -12.895 -13.182 -1.721 1.00 81.94 98 VAL A N 1
ATOM 744 C CA . VAL A 1 98 ? -11.887 -14.018 -2.399 1.00 81.94 98 VAL A CA 1
ATOM 745 C C . VAL A 1 98 ? -10.780 -14.439 -1.430 1.00 81.94 98 VAL A C 1
ATOM 747 O O . VAL A 1 98 ? -10.390 -15.609 -1.409 1.00 81.94 98 VAL A O 1
ATOM 750 N N . ALA A 1 99 ? -10.312 -13.521 -0.588 1.00 78.50 99 ALA A N 1
ATOM 751 C CA . ALA A 1 99 ? -9.299 -13.773 0.426 1.00 78.50 99 ALA A CA 1
ATOM 752 C C . ALA A 1 99 ? -9.693 -14.886 1.392 1.00 78.50 99 ALA A C 1
ATOM 754 O O . ALA A 1 99 ? -8.913 -15.806 1.658 1.00 78.50 99 ALA A O 1
ATOM 755 N N . ARG A 1 100 ? -10.924 -14.803 1.909 1.00 76.38 100 ARG A N 1
ATOM 756 C CA . ARG A 1 100 ? -11.493 -15.787 2.833 1.00 76.38 100 ARG A CA 1
ATOM 757 C C . ARG A 1 100 ? -11.676 -17.134 2.145 1.00 76.38 100 ARG A C 1
ATOM 759 O O . ARG A 1 100 ? -11.251 -18.149 2.689 1.00 76.38 100 ARG A O 1
ATOM 766 N N . ALA A 1 101 ? -12.217 -17.148 0.925 1.00 82.38 101 ALA A N 1
ATOM 767 C CA . ALA A 1 101 ? -12.385 -18.376 0.143 1.00 82.38 101 ALA A CA 1
ATOM 768 C C . ALA A 1 101 ? -11.049 -19.099 -0.112 1.00 82.38 101 ALA A C 1
ATOM 770 O O . ALA A 1 101 ? -10.992 -20.328 -0.106 1.00 82.38 101 ALA A O 1
ATOM 771 N N . ARG A 1 102 ? -9.963 -18.339 -0.288 1.00 78.81 102 ARG A N 1
ATOM 772 C CA . ARG A 1 102 ? -8.604 -18.859 -0.496 1.00 78.81 102 ARG A CA 1
ATOM 773 C C . ARG A 1 102 ? -7.816 -19.104 0.792 1.00 78.81 102 ARG A C 1
ATOM 775 O O . ARG A 1 102 ? -6.648 -19.470 0.705 1.00 78.81 102 ARG A O 1
ATOM 782 N N . LYS A 1 103 ? -8.424 -18.916 1.971 1.00 74.50 103 LYS A N 1
ATOM 783 C CA . LYS A 1 103 ? -7.768 -19.042 3.289 1.00 74.50 103 LYS A CA 1
ATOM 784 C C . LYS A 1 103 ? -6.511 -18.168 3.433 1.00 74.50 103 LYS A C 1
ATOM 786 O O . LYS A 1 103 ? -5.576 -18.521 4.144 1.00 74.50 103 LYS A O 1
ATOM 791 N N . MET A 1 104 ? -6.486 -17.016 2.758 1.00 70.31 104 MET A N 1
ATOM 792 C CA . MET A 1 104 ? -5.361 -16.069 2.809 1.00 70.31 104 MET A CA 1
ATOM 793 C C . MET A 1 104 ? -5.364 -15.256 4.107 1.00 70.31 104 MET A C 1
ATOM 795 O O . MET A 1 104 ? -4.306 -14.928 4.637 1.00 70.31 104 MET A O 1
ATOM 799 N N . VAL A 1 105 ? -6.562 -15.006 4.646 1.00 58.38 105 VAL A N 1
ATOM 800 C CA . VAL A 1 105 ? -6.785 -14.254 5.890 1.00 58.38 105 VAL A CA 1
ATOM 801 C C . VAL A 1 105 ? -6.179 -14.978 7.102 1.00 58.38 105 VAL A C 1
ATOM 803 O O . VAL A 1 105 ? -5.561 -14.337 7.946 1.00 58.38 105 VAL A O 1
ATOM 806 N N . ASP A 1 106 ? -6.268 -16.312 7.153 1.00 50.03 106 ASP A N 1
ATOM 807 C CA . ASP A 1 106 ? -5.722 -17.127 8.254 1.00 50.03 106 ASP A CA 1
ATOM 808 C C . ASP A 1 106 ? -4.192 -17.292 8.177 1.00 50.03 106 ASP A C 1
ATOM 810 O O . ASP A 1 106 ? -3.543 -17.603 9.174 1.00 50.03 106 ASP A O 1
ATOM 814 N N . ALA A 1 107 ? -3.601 -17.065 7.000 1.00 44.09 107 ALA A N 1
ATOM 815 C CA . ALA A 1 107 ? -2.162 -17.170 6.762 1.00 44.09 107 ALA A CA 1
ATOM 816 C C . ALA A 1 107 ? -1.398 -15.860 7.045 1.00 44.09 107 ALA A C 1
ATOM 818 O O . ALA A 1 107 ? -0.191 -15.795 6.817 1.00 44.09 107 ALA A O 1
ATOM 819 N N . GLY A 1 108 ? -2.083 -14.802 7.502 1.00 43.53 108 GLY A N 1
ATOM 820 C CA . GLY A 1 108 ? -1.477 -13.479 7.691 1.00 43.53 108 GLY A CA 1
ATOM 821 C C . GLY A 1 108 ? -1.048 -12.812 6.379 1.00 43.53 108 GLY A C 1
ATOM 822 O O . GLY A 1 108 ? -0.267 -11.864 6.396 1.00 43.53 108 GLY A O 1
ATOM 823 N N . VAL A 1 109 ? -1.540 -13.301 5.237 1.00 43.47 109 VAL A N 1
ATOM 824 C CA . VAL A 1 109 ? -1.267 -12.711 3.928 1.00 43.47 109 VAL A CA 1
ATOM 825 C C . VAL A 1 109 ? -2.323 -11.648 3.702 1.00 43.47 109 VAL A C 1
ATOM 827 O O . VAL A 1 109 ? -3.487 -11.967 3.454 1.00 43.47 109 VAL A O 1
ATOM 830 N N . GLY A 1 110 ? -1.916 -10.386 3.837 1.00 53.69 110 GLY A N 1
ATOM 831 C CA . GLY A 1 110 ? -2.840 -9.281 3.667 1.00 53.69 110 GLY A CA 1
ATOM 832 C C . GLY A 1 110 ? -3.455 -9.322 2.265 1.00 53.69 110 GLY A C 1
ATOM 833 O O . GLY A 1 110 ? -2.803 -9.528 1.238 1.00 53.69 110 GLY A O 1
ATOM 834 N N . SER A 1 111 ? -4.765 -9.295 2.231 1.00 64.81 111 SER A N 1
ATOM 835 C CA . SER A 1 111 ? -5.476 -9.988 1.178 1.00 64.81 111 SER A CA 1
ATOM 836 C C . SER A 1 111 ? -6.065 -9.030 0.156 1.00 64.81 111 SER A C 1
ATOM 838 O O . SER A 1 111 ? -6.117 -9.352 -1.029 1.00 64.81 111 SER A O 1
ATOM 840 N N . PHE A 1 112 ? -6.39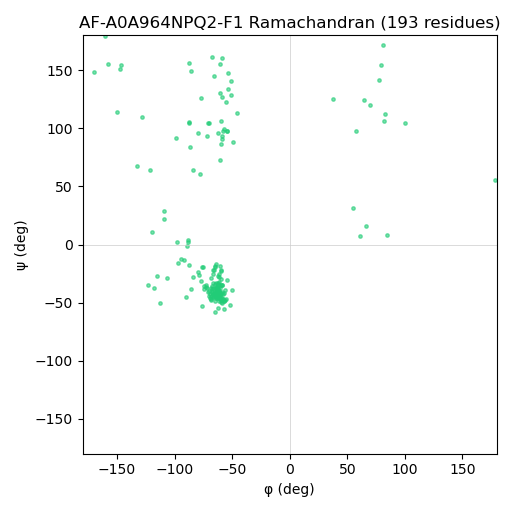4 -7.805 0.563 1.00 68.94 112 PHE A N 1
ATOM 841 C CA . PHE A 1 112 ? -7.159 -6.904 -0.291 1.00 68.94 112 PHE A CA 1
ATOM 842 C C . PHE A 1 112 ? -6.309 -6.281 -1.405 1.00 68.94 112 PHE A C 1
ATOM 844 O O . PHE A 1 112 ? -6.626 -6.436 -2.585 1.00 68.94 112 PHE A O 1
ATOM 851 N N . ALA A 1 113 ? -5.176 -5.656 -1.062 1.00 70.19 113 ALA A N 1
ATOM 852 C CA . ALA A 1 113 ? -4.279 -5.063 -2.061 1.00 70.19 113 ALA A CA 1
ATOM 853 C C . ALA A 1 113 ? -3.679 -6.112 -3.009 1.00 70.19 113 ALA A C 1
ATOM 855 O O . ALA A 1 113 ? -3.535 -5.853 -4.202 1.00 70.19 113 ALA A O 1
ATOM 856 N N . TYR A 1 114 ? -3.348 -7.300 -2.496 1.00 74.94 114 TYR A N 1
ATOM 857 C CA . TYR A 1 114 ? -2.767 -8.361 -3.312 1.00 74.94 114 TYR A CA 1
ATOM 858 C C . TYR A 1 114 ? -3.769 -8.943 -4.315 1.00 74.94 114 TYR A C 1
ATOM 860 O O . TYR A 1 114 ? -3.444 -9.082 -5.492 1.00 74.94 114 TYR A O 1
ATOM 868 N N . ILE A 1 115 ? -5.001 -9.243 -3.889 1.00 80.31 115 ILE A N 1
ATOM 869 C CA . ILE A 1 115 ? -6.035 -9.757 -4.800 1.00 80.31 115 ILE A CA 1
ATOM 870 C C . ILE A 1 115 ? -6.347 -8.722 -5.879 1.00 80.31 115 ILE A C 1
ATOM 872 O O . ILE A 1 115 ? -6.411 -9.062 -7.060 1.00 80.31 115 ILE A O 1
ATOM 876 N N . ARG A 1 116 ? -6.456 -7.447 -5.499 1.00 80.56 116 ARG A N 1
ATOM 877 C CA . ARG A 1 116 ? -6.639 -6.347 -6.448 1.00 80.56 116 ARG A CA 1
ATOM 878 C C . ARG A 1 116 ? -5.464 -6.245 -7.439 1.00 80.56 116 ARG A C 1
ATOM 880 O O . ARG A 1 116 ? -5.700 -6.105 -8.641 1.00 80.56 116 ARG A O 1
ATOM 887 N N . ALA A 1 117 ? -4.219 -6.422 -6.988 1.00 78.44 117 ALA A N 1
ATOM 888 C CA . ALA A 1 117 ? -3.044 -6.465 -7.866 1.00 78.44 117 ALA A CA 1
ATOM 889 C C . ALA A 1 117 ? -3.080 -7.630 -8.867 1.00 78.44 117 ALA A C 1
ATOM 891 O O . ALA A 1 117 ? -2.785 -7.439 -10.041 1.00 78.44 117 ALA A O 1
ATOM 892 N N . MET A 1 118 ? -3.453 -8.826 -8.409 1.00 80.88 118 MET A N 1
ATOM 893 C CA . MET A 1 118 ? -3.378 -10.053 -9.208 1.00 80.88 118 MET A CA 1
ATOM 894 C C . MET A 1 118 ? -4.619 -10.320 -10.063 1.00 80.88 118 MET A C 1
ATOM 896 O O . MET A 1 118 ? -4.556 -11.127 -10.986 1.00 80.88 118 MET A O 1
ATOM 900 N N . GLU A 1 119 ? -5.756 -9.687 -9.772 1.00 82.62 119 GLU A N 1
ATOM 901 C CA . GLU A 1 119 ? -7.011 -9.959 -10.481 1.00 82.62 119 GLU A CA 1
ATOM 902 C C . GLU A 1 119 ? -7.636 -8.738 -11.140 1.00 82.62 119 GLU A C 1
ATOM 904 O O . GLU A 1 119 ? -8.278 -8.871 -12.183 1.00 82.62 119 GLU A O 1
ATOM 909 N N . GLU A 1 120 ? -7.511 -7.556 -10.541 1.00 81.00 120 GLU A N 1
ATOM 910 C CA . GLU A 1 120 ? -8.155 -6.358 -11.070 1.00 81.00 120 GLU A CA 1
ATOM 911 C C . GLU A 1 120 ? -7.251 -5.618 -12.055 1.00 81.00 120 GLU A C 1
ATOM 913 O O . GLU A 1 120 ? -7.718 -5.276 -13.143 1.00 81.00 120 GLU A O 1
ATOM 918 N N . LEU A 1 121 ? -5.962 -5.428 -11.739 1.00 81.31 121 LEU A N 1
ATOM 919 C CA . LEU A 1 121 ? -5.025 -4.801 -12.687 1.00 81.31 121 LEU A CA 1
ATOM 920 C C . LEU A 1 121 ? -4.913 -5.564 -14.003 1.00 81.31 121 LEU A C 1
ATOM 922 O O . LEU A 1 121 ? -5.085 -4.916 -15.032 1.00 81.31 121 LEU A O 1
ATOM 926 N N . PRO A 1 122 ? -4.748 -6.900 -14.031 1.00 84.19 122 PRO A N 1
ATOM 927 C CA . PRO A 1 122 ? -4.708 -7.629 -15.297 1.00 84.19 122 PRO A CA 1
ATOM 928 C C . PRO A 1 122 ? -5.985 -7.470 -16.132 1.00 84.19 122 PRO A C 1
ATOM 930 O O . PRO A 1 122 ? -5.933 -7.492 -17.359 1.00 84.19 122 PRO A O 1
ATOM 933 N N . ARG A 1 123 ? -7.146 -7.274 -15.487 1.00 87.56 123 ARG A N 1
ATOM 934 C CA . ARG A 1 123 ? -8.411 -6.991 -16.188 1.00 87.56 123 ARG A CA 1
ATOM 935 C C . ARG A 1 123 ? -8.474 -5.560 -16.727 1.00 87.56 123 ARG A C 1
ATOM 937 O O . ARG A 1 123 ? -9.043 -5.352 -17.793 1.00 87.56 123 ARG A O 1
ATOM 944 N N . LYS A 1 124 ? -7.915 -4.584 -16.003 1.00 85.25 124 LYS A N 1
ATOM 945 C CA . LYS A 1 124 ? -7.852 -3.165 -16.412 1.00 85.25 124 LYS A CA 1
ATOM 946 C C . LYS A 1 124 ? -6.736 -2.875 -17.418 1.00 85.25 124 LYS A C 1
ATOM 948 O O . LYS A 1 124 ? -6.833 -1.910 -18.168 1.00 85.25 124 LYS A O 1
ATOM 953 N N . ILE A 1 125 ? -5.704 -3.711 -17.447 1.00 88.31 125 ILE A N 1
ATOM 954 C CA . ILE A 1 125 ? -4.526 -3.604 -18.310 1.00 88.31 125 ILE A CA 1
ATOM 955 C C . ILE A 1 125 ? -4.437 -4.890 -19.155 1.00 88.31 125 ILE A C 1
ATOM 957 O O . ILE A 1 125 ? -3.515 -5.689 -18.984 1.00 88.31 125 ILE A O 1
ATOM 961 N N . PRO A 1 126 ? -5.422 -5.152 -20.038 1.00 88.25 126 PRO A N 1
ATOM 962 C CA . PRO A 1 126 ? -5.495 -6.425 -20.731 1.00 88.25 126 PRO A CA 1
ATOM 963 C C . PRO A 1 126 ? -4.484 -6.503 -21.880 1.00 88.25 126 PRO A C 1
ATOM 965 O O . PRO A 1 126 ? -4.486 -5.698 -22.813 1.00 88.25 126 PRO A O 1
ATOM 968 N N . GLY A 1 127 ? -3.671 -7.554 -21.845 1.00 89.38 127 GLY A N 1
ATOM 969 C CA . GLY A 1 127 ? -2.819 -7.967 -22.954 1.00 89.38 127 GLY A CA 1
ATOM 970 C C . GLY A 1 127 ? -1.499 -7.193 -23.100 1.00 89.38 127 GLY A C 1
ATOM 971 O O . GLY A 1 127 ? -1.262 -6.183 -22.433 1.00 89.38 127 GLY A O 1
ATOM 972 N N . PRO A 1 128 ? -0.614 -7.655 -24.005 1.00 90.44 128 PRO A N 1
ATOM 973 C CA . PRO A 1 128 ? 0.786 -7.220 -24.030 1.00 90.44 128 PRO A CA 1
ATOM 974 C C . PRO A 1 128 ? 0.988 -5.725 -24.307 1.00 90.44 128 PRO A C 1
ATOM 976 O O . PRO A 1 128 ? 1.905 -5.110 -23.769 1.00 90.44 128 PRO A O 1
ATOM 979 N N . ALA A 1 129 ? 0.132 -5.117 -25.135 1.00 92.94 129 ALA A N 1
ATOM 980 C CA . ALA A 1 129 ? 0.238 -3.697 -25.469 1.00 92.94 129 ALA A CA 1
ATOM 981 C C . ALA A 1 129 ? -0.095 -2.793 -24.269 1.00 92.94 129 ALA A C 1
ATOM 983 O O . ALA A 1 129 ? 0.624 -1.826 -24.010 1.00 92.94 129 ALA A O 1
ATOM 984 N N . ALA A 1 130 ? -1.144 -3.130 -23.511 1.00 93.19 130 ALA A N 1
ATOM 985 C CA . ALA A 1 130 ? -1.524 -2.394 -22.310 1.00 93.19 130 ALA A CA 1
ATOM 986 C C . ALA A 1 130 ? -0.460 -2.550 -21.213 1.00 93.19 130 ALA A C 1
ATOM 988 O O . ALA A 1 130 ? -0.067 -1.556 -20.602 1.00 93.19 130 ALA A O 1
ATOM 989 N N . ILE A 1 131 ? 0.070 -3.766 -21.029 1.00 92.75 131 ILE A N 1
ATOM 990 C CA . ILE A 1 131 ? 1.162 -4.041 -20.082 1.00 92.75 131 ILE A CA 1
ATOM 991 C C . ILE A 1 131 ? 2.398 -3.215 -20.440 1.00 92.75 131 ILE A C 1
ATOM 993 O O . ILE A 1 131 ? 2.934 -2.509 -19.590 1.00 92.75 131 ILE A O 1
ATOM 997 N N . LYS A 1 132 ? 2.805 -3.199 -21.716 1.00 93.38 132 LYS A N 1
ATOM 998 C CA . LYS A 1 132 ? 3.923 -2.362 -22.175 1.00 93.38 132 LYS A CA 1
ATOM 999 C C . LYS A 1 132 ? 3.692 -0.877 -21.874 1.00 93.38 132 LYS A C 1
ATOM 1001 O O . LYS A 1 132 ? 4.621 -0.195 -21.438 1.00 93.38 132 LYS A O 1
ATOM 1006 N N . SER A 1 133 ? 2.473 -0.375 -22.088 1.00 93.56 133 SER A N 1
ATOM 1007 C CA . SER A 1 133 ? 2.114 1.009 -21.758 1.00 93.56 133 SER A CA 1
ATOM 1008 C C . SER A 1 133 ? 2.239 1.281 -20.259 1.00 93.56 133 SER A C 1
ATOM 1010 O O . SER A 1 133 ? 2.825 2.288 -19.875 1.00 93.56 133 SER A O 1
ATOM 1012 N N . PHE A 1 134 ? 1.747 0.377 -19.411 1.00 93.19 134 PHE A N 1
ATOM 1013 C CA . PHE A 1 134 ? 1.872 0.483 -17.959 1.00 93.19 134 PHE A CA 1
ATOM 1014 C C . PHE A 1 134 ? 3.340 0.463 -17.505 1.00 93.19 134 PHE A C 1
ATOM 1016 O O . PHE A 1 134 ? 3.763 1.320 -16.727 1.00 93.19 134 PHE A O 1
ATOM 1023 N N 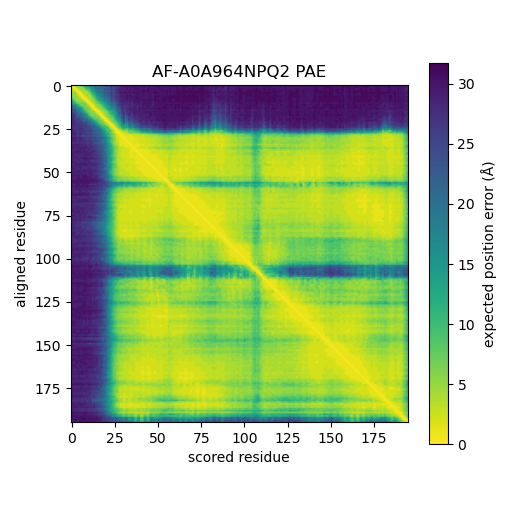. CYS A 1 135 ? 4.147 -0.454 -18.041 1.00 92.94 135 CYS A N 1
ATOM 1024 C CA . CYS A 1 135 ? 5.565 -0.558 -17.704 1.00 92.94 135 CYS A CA 1
ATOM 1025 C C . CYS A 1 135 ? 6.392 0.647 -18.169 1.00 92.94 135 CYS A C 1
ATOM 1027 O O . CYS A 1 135 ? 7.450 0.910 -17.606 1.00 92.94 135 CYS A O 1
ATOM 1029 N N . SER A 1 136 ? 5.908 1.393 -19.165 1.00 93.12 136 SER A N 1
ATOM 1030 C CA . SER A 1 136 ? 6.561 2.616 -19.653 1.00 93.12 136 SER A CA 1
ATOM 1031 C C . SER A 1 136 ? 6.054 3.886 -18.962 1.00 93.12 136 SER A C 1
ATOM 1033 O O . SER A 1 136 ? 6.662 4.941 -19.113 1.00 93.12 136 SER A O 1
ATOM 1035 N N . ALA A 1 137 ? 4.940 3.812 -18.225 1.00 91.44 137 ALA A N 1
ATOM 1036 C CA . ALA A 1 137 ? 4.290 4.976 -17.620 1.00 91.44 137 ALA A CA 1
ATOM 1037 C C . ALA A 1 137 ? 5.024 5.517 -16.383 1.00 91.44 137 ALA A C 1
ATOM 1039 O O . ALA A 1 137 ? 4.801 6.659 -15.987 1.00 91.44 137 ALA A O 1
ATOM 1040 N N . ALA A 1 138 ? 5.884 4.708 -15.766 1.00 90.62 138 ALA A N 1
ATOM 1041 C CA . ALA A 1 138 ? 6.671 5.094 -14.605 1.00 90.62 138 ALA A CA 1
ATOM 1042 C C . ALA A 1 138 ? 8.037 4.392 -14.625 1.00 90.62 138 ALA A C 1
ATOM 1044 O O . ALA A 1 138 ? 8.166 3.304 -15.192 1.00 90.62 138 ALA A O 1
ATOM 1045 N N . PRO A 1 139 ? 9.065 4.967 -13.977 1.00 91.69 139 PRO A N 1
ATOM 1046 C CA . PRO A 1 139 ? 10.395 4.371 -13.898 1.00 91.69 139 PRO A CA 1
ATOM 1047 C C . PRO A 1 139 ? 10.435 3.236 -12.858 1.00 91.69 139 PRO A C 1
ATOM 1049 O O . PRO A 1 139 ? 11.185 3.292 -11.883 1.00 91.69 139 PRO A O 1
ATOM 1052 N N . TRP A 1 140 ? 9.623 2.191 -13.053 1.00 93.25 140 TRP A N 1
ATOM 1053 C CA . TRP A 1 140 ? 9.379 1.123 -12.074 1.00 93.25 140 TRP A CA 1
ATOM 1054 C C . TRP A 1 140 ? 10.652 0.510 -11.502 1.00 93.25 140 TRP A C 1
ATOM 1056 O O . TRP A 1 140 ? 10.722 0.278 -10.302 1.00 93.25 140 TRP A O 1
ATOM 1066 N N . LYS A 1 141 ? 11.689 0.306 -12.322 1.00 90.75 141 LYS A N 1
ATOM 1067 C CA . LYS A 1 141 ? 12.976 -0.226 -11.854 1.00 90.75 141 LYS A CA 1
ATOM 1068 C C . LYS A 1 141 ? 13.598 0.646 -10.757 1.00 90.75 141 LYS A C 1
ATOM 1070 O O . LYS A 1 141 ? 14.009 0.119 -9.729 1.00 90.75 141 LYS A O 1
ATOM 1075 N N . ILE A 1 142 ? 13.632 1.962 -10.960 1.00 91.62 142 ILE A N 1
ATOM 1076 C CA . ILE A 1 142 ? 14.192 2.927 -10.004 1.00 91.62 142 ILE A CA 1
ATOM 1077 C C . ILE A 1 142 ? 13.282 3.028 -8.782 1.00 91.62 142 ILE A C 1
ATOM 1079 O O . ILE A 1 142 ? 13.758 2.981 -7.652 1.00 91.62 142 ILE A O 1
ATOM 1083 N N . LEU A 1 143 ? 11.965 3.099 -9.003 1.00 91.50 143 LEU A N 1
ATOM 1084 C CA . LEU A 1 143 ? 11.002 3.183 -7.909 1.00 91.50 143 LEU A CA 1
ATOM 1085 C C . LEU A 1 143 ? 11.073 1.948 -7.018 1.00 91.50 143 LEU A C 1
ATOM 1087 O O . LEU A 1 143 ? 11.069 2.096 -5.806 1.00 91.50 143 LEU A O 1
ATOM 1091 N N . LEU A 1 144 ? 11.165 0.742 -7.578 1.00 90.50 144 LEU A N 1
ATOM 1092 C CA . LEU A 1 144 ? 11.148 -0.524 -6.842 1.00 90.50 144 LEU A CA 1
ATOM 1093 C C . LEU A 1 144 ? 12.524 -0.925 -6.291 1.00 90.50 144 LEU A C 1
ATOM 1095 O O . LEU A 1 144 ? 12.568 -1.581 -5.250 1.00 90.50 144 LEU A O 1
ATOM 1099 N N . LYS A 1 145 ? 13.629 -0.507 -6.920 1.00 88.06 145 LYS A N 1
ATOM 1100 C CA . LYS A 1 145 ? 15.013 -0.787 -6.496 1.00 88.06 145 LYS A CA 1
ATOM 1101 C C . LYS A 1 145 ? 15.877 0.493 -6.513 1.00 88.06 145 LYS A C 1
ATOM 1103 O O . LYS A 1 145 ? 16.803 0.597 -7.320 1.00 88.06 145 LYS A O 1
ATOM 1108 N N . PRO A 1 146 ? 15.619 1.472 -5.623 1.00 85.50 146 PRO A N 1
ATOM 1109 C CA . PRO A 1 146 ? 16.331 2.755 -5.642 1.00 85.50 146 PRO A CA 1
ATOM 1110 C C . PRO A 1 146 ? 17.821 2.625 -5.298 1.00 85.50 146 PRO A C 1
ATOM 1112 O O . PRO A 1 146 ? 18.631 3.420 -5.752 1.00 85.50 146 PRO A O 1
ATOM 1115 N N . ASN A 1 147 ? 18.219 1.588 -4.558 1.00 86.69 147 ASN A N 1
ATOM 1116 C CA . ASN A 1 147 ? 19.624 1.308 -4.243 1.00 86.69 147 ASN A CA 1
ATOM 1117 C C . ASN A 1 147 ? 20.493 0.978 -5.471 1.00 86.69 147 ASN A C 1
ATOM 1119 O O . ASN A 1 147 ? 21.715 1.010 -5.370 1.00 86.69 147 ASN A O 1
ATOM 1123 N N . ALA A 1 148 ? 19.876 0.638 -6.604 1.00 86.12 148 ALA A N 1
ATOM 1124 C CA . ALA A 1 148 ? 20.562 0.371 -7.864 1.00 86.12 148 ALA A CA 1
ATOM 1125 C C . ALA A 1 148 ? 20.564 1.582 -8.818 1.00 86.12 148 ALA A C 1
ATOM 1127 O O . ALA A 1 148 ? 21.046 1.457 -9.944 1.00 86.12 148 ALA A O 1
ATOM 1128 N N . ALA A 1 149 ? 19.998 2.720 -8.403 1.00 88.88 149 ALA A N 1
ATOM 1129 C CA . ALA A 1 149 ? 19.914 3.931 -9.210 1.00 88.88 149 ALA A CA 1
ATOM 1130 C C . ALA A 1 149 ? 21.187 4.785 -9.091 1.00 88.88 149 ALA A C 1
ATOM 1132 O O . ALA A 1 149 ? 21.851 4.819 -8.054 1.00 88.88 149 ALA A O 1
ATOM 1133 N N . SER A 1 150 ? 21.523 5.500 -10.162 1.00 93.62 150 SER A N 1
ATOM 1134 C CA . SER A 1 150 ? 22.575 6.519 -10.155 1.00 93.62 150 SER A CA 1
ATOM 1135 C C . SER A 1 150 ? 22.184 7.731 -9.299 1.00 93.62 150 SER A C 1
ATOM 1137 O O . SER A 1 150 ? 21.006 7.982 -9.050 1.00 93.62 150 SER A O 1
ATOM 1139 N N . ALA A 1 151 ? 23.166 8.545 -8.892 1.00 95.00 151 ALA A N 1
ATOM 1140 C CA . ALA A 1 151 ? 22.907 9.770 -8.126 1.00 95.00 151 ALA A CA 1
ATOM 1141 C C . ALA A 1 151 ? 21.944 10.731 -8.849 1.00 95.00 151 ALA A C 1
ATOM 1143 O 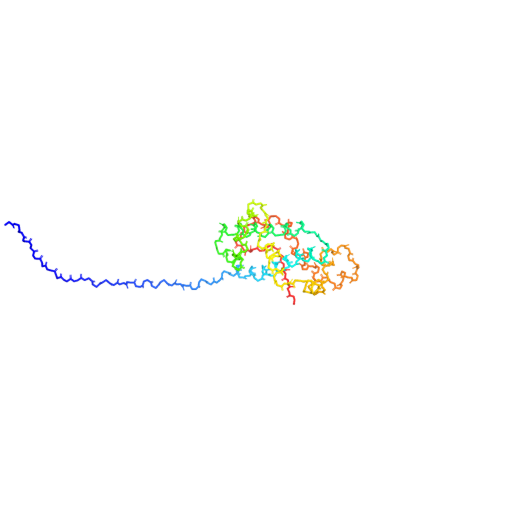O . ALA A 1 151 ? 21.056 11.302 -8.222 1.00 95.00 151 ALA A O 1
ATOM 1144 N N . GLN A 1 152 ? 22.071 10.853 -10.174 1.00 94.88 152 GLN A N 1
ATOM 1145 C CA . GLN A 1 152 ? 21.192 11.698 -10.982 1.00 94.88 152 GLN A CA 1
ATOM 1146 C C . GLN A 1 152 ? 19.753 11.163 -11.031 1.00 94.88 152 GLN A C 1
ATOM 1148 O O . GLN A 1 152 ? 18.802 11.940 -10.978 1.00 94.88 152 GLN A O 1
ATOM 1153 N N . GLU A 1 153 ? 19.570 9.843 -11.107 1.00 93.31 153 GLU A N 1
ATOM 1154 C CA . GLU A 1 153 ? 18.243 9.221 -11.040 1.00 93.31 153 GLU A CA 1
ATOM 1155 C C . GLU A 1 153 ? 17.614 9.383 -9.653 1.00 93.31 153 GLU A C 1
ATOM 1157 O O . GLU A 1 153 ? 16.425 9.679 -9.557 1.00 93.31 153 GLU A O 1
ATOM 1162 N N . LEU A 1 154 ? 18.405 9.245 -8.584 1.00 93.38 154 LEU A N 1
ATOM 1163 C CA . LEU A 1 154 ? 17.944 9.477 -7.214 1.00 93.38 154 LEU A CA 1
ATOM 1164 C C . LEU A 1 154 ? 17.478 10.919 -7.005 1.00 93.38 154 LEU A C 1
ATOM 1166 O O . LEU A 1 154 ? 16.460 11.134 -6.356 1.00 93.38 154 LEU A O 1
ATOM 1170 N N . GLU A 1 155 ? 18.185 11.895 -7.573 1.00 94.62 155 GLU A N 1
ATOM 1171 C CA . GLU A 1 155 ? 17.783 13.301 -7.530 1.00 94.62 155 GLU A CA 1
ATOM 1172 C C . GLU A 1 155 ? 16.517 13.550 -8.365 1.00 94.62 155 GLU A C 1
ATOM 1174 O O . GLU A 1 155 ? 15.549 14.132 -7.875 1.00 94.62 155 GLU A O 1
ATOM 1179 N N . THR A 1 156 ? 16.486 13.040 -9.600 1.00 95.19 156 THR A N 1
ATOM 1180 C CA . THR A 1 156 ? 15.362 13.224 -10.535 1.00 95.19 156 THR A CA 1
ATOM 1181 C C . THR A 1 156 ? 14.065 12.613 -10.003 1.00 95.19 156 THR A C 1
ATOM 1183 O O . THR A 1 156 ? 12.988 13.185 -10.167 1.00 95.19 156 THR A O 1
ATOM 1186 N N . PHE A 1 157 ? 14.157 11.454 -9.349 1.00 93.19 157 PHE A N 1
ATOM 1187 C CA . PHE A 1 157 ? 13.012 10.692 -8.850 1.00 93.19 157 PHE A CA 1
ATOM 1188 C C . PHE A 1 157 ? 12.906 10.709 -7.319 1.00 93.19 157 PHE A C 1
ATOM 1190 O O . PHE A 1 157 ? 12.252 9.839 -6.743 1.00 93.19 157 PHE A O 1
ATOM 1197 N N . ALA A 1 158 ? 13.501 11.701 -6.648 1.00 92.31 158 ALA A N 1
ATOM 1198 C CA . ALA A 1 158 ? 13.546 11.771 -5.187 1.00 92.31 158 ALA A CA 1
ATOM 1199 C C . ALA A 1 158 ? 12.152 11.698 -4.542 1.00 92.31 158 ALA A C 1
ATOM 1201 O O . ALA A 1 158 ? 11.937 10.929 -3.608 1.00 92.31 158 ALA A O 1
ATOM 1202 N N . GLU A 1 159 ? 11.188 12.474 -5.044 1.00 91.12 159 GLU A N 1
ATOM 1203 C CA . GLU A 1 159 ? 9.822 12.503 -4.507 1.00 91.12 159 GLU A CA 1
ATOM 1204 C C . GLU A 1 159 ? 9.110 11.143 -4.620 1.00 91.12 159 GLU A C 1
ATOM 1206 O O . GLU A 1 159 ? 8.732 10.605 -3.574 1.00 91.12 159 GLU A O 1
ATOM 1211 N N . PRO A 1 160 ? 9.001 10.510 -5.805 1.00 91.25 160 PRO A N 1
ATOM 1212 C CA . PRO A 1 160 ? 8.312 9.230 -5.906 1.00 91.25 160 PRO A CA 1
ATOM 1213 C C . PRO A 1 160 ? 9.074 8.092 -5.208 1.00 91.25 160 PRO A C 1
ATOM 1215 O O . PRO A 1 160 ? 8.441 7.176 -4.679 1.00 91.25 160 PRO A O 1
ATOM 1218 N N . ILE A 1 161 ? 10.412 8.150 -5.125 1.00 91.38 161 ILE A N 1
ATOM 1219 C CA . ILE A 1 161 ? 11.203 7.216 -4.303 1.00 91.38 161 ILE A CA 1
ATOM 1220 C C . ILE A 1 161 ? 10.851 7.376 -2.822 1.00 91.38 161 ILE A C 1
ATOM 1222 O O . ILE A 1 161 ? 10.618 6.372 -2.144 1.00 91.38 161 ILE A O 1
ATOM 1226 N N . ASN A 1 162 ? 10.779 8.608 -2.313 1.00 90.19 162 ASN A N 1
ATOM 1227 C CA . ASN A 1 162 ? 10.436 8.879 -0.917 1.00 90.19 162 ASN A CA 1
ATOM 1228 C C . ASN A 1 162 ? 9.010 8.426 -0.592 1.00 90.19 162 ASN A C 1
ATOM 1230 O O . ASN A 1 162 ? 8.794 7.790 0.438 1.00 90.19 162 ASN A O 1
ATOM 1234 N N . LEU A 1 163 ? 8.055 8.672 -1.493 1.00 90.69 163 LEU A N 1
ATOM 1235 C CA . LEU A 1 163 ? 6.673 8.216 -1.348 1.00 90.69 163 LEU A CA 1
ATOM 1236 C C . LEU A 1 163 ? 6.596 6.684 -1.240 1.00 90.69 163 LEU A C 1
ATOM 1238 O O . LEU A 1 163 ? 5.995 6.137 -0.315 1.00 90.69 163 LEU A O 1
ATOM 1242 N N . MET A 1 164 ? 7.265 5.983 -2.156 1.00 91.06 164 MET A N 1
ATOM 1243 C CA . MET A 1 164 ? 7.318 4.519 -2.184 1.00 91.06 164 MET A CA 1
ATOM 1244 C C . MET A 1 164 ? 8.066 3.931 -0.984 1.00 91.06 164 MET A C 1
ATOM 1246 O O . MET A 1 164 ? 7.728 2.841 -0.520 1.00 91.06 164 MET A O 1
ATOM 1250 N N . SER A 1 165 ? 9.086 4.633 -0.491 1.00 90.19 165 SER A N 1
ATOM 1251 C CA . SER A 1 165 ? 9.851 4.241 0.696 1.00 90.19 165 SER A CA 1
ATOM 1252 C C . SER A 1 165 ? 9.025 4.409 1.969 1.00 90.19 165 SER A C 1
ATOM 1254 O O . SER A 1 165 ? 9.031 3.511 2.805 1.00 90.19 165 SER A O 1
ATOM 1256 N N . GLY A 1 166 ? 8.249 5.493 2.077 1.00 91.19 166 GLY A N 1
ATOM 1257 C CA . GLY A 1 166 ? 7.314 5.703 3.183 1.00 91.19 166 GLY A CA 1
ATOM 1258 C C . GLY A 1 166 ? 6.243 4.614 3.247 1.00 91.19 166 GLY A C 1
ATOM 1259 O O . GLY A 1 166 ? 5.983 4.062 4.308 1.00 91.19 166 GLY A O 1
ATOM 1260 N N . VAL A 1 167 ? 5.664 4.217 2.110 1.00 93.00 167 VAL A N 1
ATOM 1261 C CA . VAL A 1 167 ? 4.722 3.082 2.096 1.00 93.00 167 VAL A CA 1
ATOM 1262 C C . VAL A 1 167 ? 5.414 1.772 2.474 1.00 93.00 167 VAL A C 1
ATOM 1264 O O . VAL A 1 167 ? 4.853 0.979 3.227 1.00 93.00 167 VAL A O 1
ATOM 1267 N N . ARG A 1 168 ? 6.640 1.538 1.992 1.00 91.50 168 ARG A N 1
ATOM 1268 C CA . ARG A 1 168 ? 7.392 0.322 2.325 1.00 91.50 168 ARG A CA 1
ATOM 1269 C C . ARG A 1 168 ? 7.769 0.216 3.793 1.00 91.50 168 ARG A C 1
ATOM 1271 O O . ARG A 1 168 ? 7.762 -0.895 4.322 1.00 91.50 168 ARG A O 1
ATOM 1278 N N . SER A 1 169 ? 8.057 1.333 4.459 1.00 91.94 169 SER A N 1
ATOM 1279 C CA . SER A 1 169 ? 8.412 1.308 5.877 1.00 91.94 169 SER A CA 1
ATOM 1280 C C . SER A 1 169 ? 7.270 0.781 6.744 1.00 91.94 169 SER A C 1
ATOM 1282 O O . SER A 1 169 ? 7.552 0.117 7.735 1.00 91.94 169 SER A O 1
ATOM 1284 N N . LEU A 1 170 ? 6.002 0.927 6.327 1.00 91.88 170 LEU A N 1
ATOM 1285 C CA . LEU A 1 170 ? 4.853 0.330 7.025 1.00 91.88 170 LEU A CA 1
ATOM 1286 C C . LEU A 1 170 ? 4.995 -1.186 7.222 1.00 91.88 170 LEU A C 1
ATOM 1288 O O . LEU A 1 170 ? 4.515 -1.715 8.217 1.00 91.88 170 LEU A O 1
ATOM 1292 N N . GLY A 1 171 ? 5.677 -1.901 6.320 1.00 89.19 171 GLY A N 1
ATOM 1293 C CA . GLY A 1 171 ? 5.930 -3.338 6.473 1.00 89.19 171 GLY A CA 1
ATOM 1294 C C . GLY A 1 171 ? 6.829 -3.689 7.664 1.00 89.19 171 GLY A C 1
ATOM 1295 O O . GLY A 1 171 ? 6.808 -4.827 8.131 1.00 89.19 171 GLY A O 1
ATOM 1296 N N . LEU A 1 172 ? 7.588 -2.719 8.177 1.00 88.94 172 LEU A N 1
ATOM 1297 C CA . LEU A 1 172 ? 8.507 -2.868 9.308 1.00 88.94 172 LEU A CA 1
ATOM 1298 C C . LEU A 1 172 ? 7.882 -2.414 10.641 1.00 88.94 172 LEU A C 1
ATOM 1300 O O . LEU A 1 172 ? 8.359 -2.799 11.707 1.00 88.94 172 LEU A O 1
ATOM 1304 N N . GLU A 1 173 ? 6.780 -1.665 10.590 1.00 87.75 173 GLU A N 1
ATOM 1305 C CA . GLU A 1 173 ? 6.120 -1.031 11.739 1.00 87.75 173 GLU A CA 1
ATOM 1306 C C . GLU A 1 173 ? 5.163 -1.993 12.471 1.00 87.75 173 GLU A C 1
ATOM 1308 O O . GLU A 1 173 ? 3.944 -1.805 12.511 1.00 87.75 173 GLU A O 1
ATOM 1313 N N . ARG A 1 174 ? 5.698 -3.070 13.061 1.00 86.06 174 ARG A N 1
ATOM 1314 C CA . ARG A 1 174 ? 4.867 -4.063 13.775 1.00 86.06 174 ARG A CA 1
ATOM 1315 C C . ARG A 1 174 ? 4.145 -3.478 14.987 1.00 86.06 174 ARG A C 1
ATOM 1317 O O . ARG A 1 174 ? 2.987 -3.812 15.218 1.00 86.06 174 ARG A O 1
ATOM 1324 N N . GLU A 1 175 ? 4.810 -2.604 15.738 1.00 90.56 175 GLU A N 1
ATOM 1325 C CA . GLU A 1 175 ? 4.232 -1.976 16.932 1.00 90.56 175 GLU A CA 1
ATOM 1326 C C . GLU A 1 175 ? 3.026 -1.098 16.580 1.00 90.56 175 GLU A C 1
ATOM 1328 O O . GLU A 1 175 ? 2.015 -1.111 17.282 1.00 90.56 175 GLU A O 1
ATOM 1333 N N . TRP A 1 176 ? 3.082 -0.401 15.441 1.00 92.88 176 TRP A N 1
ATOM 1334 C CA . TRP A 1 176 ? 1.959 0.374 14.922 1.00 92.88 176 TRP A CA 1
ATOM 1335 C C . TRP A 1 176 ? 0.728 -0.497 14.636 1.00 92.88 176 TRP A C 1
ATOM 1337 O O . TRP A 1 176 ? -0.389 -0.113 14.993 1.00 92.88 176 TRP A O 1
ATOM 1347 N N . ALA A 1 177 ? 0.903 -1.679 14.037 1.00 91.56 177 ALA A N 1
ATOM 1348 C CA . ALA A 1 177 ? -0.220 -2.565 13.727 1.00 91.56 177 ALA A CA 1
ATOM 1349 C C . ALA A 1 177 ? -1.016 -2.976 14.978 1.00 91.56 177 ALA A C 1
ATOM 1351 O O . ALA A 1 177 ? -2.245 -3.067 14.928 1.00 91.56 177 ALA A O 1
ATOM 1352 N N . ASP A 1 178 ? -0.333 -3.143 16.110 1.00 92.06 178 ASP A N 1
ATOM 1353 C CA . ASP A 1 178 ? -0.934 -3.560 17.381 1.00 92.06 178 ASP A CA 1
ATOM 1354 C C . ASP A 1 178 ? -1.327 -2.398 18.307 1.00 92.06 178 ASP A C 1
ATOM 1356 O O . ASP A 1 178 ? -2.076 -2.603 19.264 1.00 92.06 178 ASP A O 1
ATOM 1360 N N . ALA A 1 179 ? -0.872 -1.174 18.027 1.00 93.62 179 ALA A N 1
ATOM 1361 C CA . ALA A 1 179 ? -1.136 -0.005 18.863 1.00 93.62 179 ALA A CA 1
ATOM 1362 C C . ALA A 1 179 ? -2.647 0.288 19.044 1.00 93.62 179 ALA A C 1
ATOM 1364 O O . ALA A 1 179 ? -3.474 -0.117 18.220 1.00 93.62 179 ALA A O 1
ATOM 1365 N N . PRO A 1 180 ? -3.053 1.050 20.075 1.00 93.62 180 PRO A N 1
ATOM 1366 C CA . PRO A 1 180 ? -4.428 1.536 20.196 1.00 93.62 180 PRO A CA 1
ATOM 1367 C C . PRO A 1 180 ? -4.914 2.298 18.947 1.00 93.62 180 PRO A C 1
ATOM 1369 O O . PRO A 1 180 ? -4.135 2.955 18.249 1.00 93.62 180 PRO A O 1
ATOM 1372 N N . CYS A 1 181 ? -6.212 2.206 18.650 1.00 90.81 181 CYS A N 1
ATOM 1373 C CA . CYS A 1 181 ? -6.861 2.891 17.519 1.00 90.81 181 CYS A CA 1
ATOM 1374 C C . CYS A 1 181 ? -7.782 4.035 17.977 1.00 90.81 181 CYS A C 1
ATOM 1376 O O . CYS A 1 181 ? -8.781 4.359 17.334 1.00 90.81 181 CYS A O 1
ATOM 1378 N N . ASP A 1 182 ? -7.460 4.642 19.119 1.00 88.06 182 ASP A N 1
ATOM 1379 C CA . ASP A 1 182 ? -8.212 5.726 19.751 1.00 88.06 182 ASP A CA 1
ATOM 1380 C C . ASP A 1 182 ? -7.947 7.094 19.099 1.00 88.06 182 ASP A C 1
ATOM 1382 O O . ASP A 1 182 ? -8.825 7.957 19.106 1.00 88.06 182 ASP A O 1
ATOM 1386 N N . LYS A 1 183 ? -6.777 7.295 18.481 1.00 84.81 183 LYS A N 1
ATOM 1387 C CA . LYS A 1 183 ? -6.388 8.592 17.894 1.00 84.81 183 LYS A CA 1
ATOM 1388 C C . LYS A 1 183 ? -6.280 8.588 16.373 1.00 84.81 183 LYS A C 1
ATOM 1390 O O . LYS A 1 183 ? -6.839 9.468 15.727 1.00 84.81 183 LYS A O 1
ATOM 1395 N N . SER A 1 184 ? -5.562 7.623 15.802 1.00 88.81 184 SER A N 1
ATOM 1396 C CA . SER A 1 184 ? -5.233 7.588 14.372 1.00 88.81 184 SER A CA 1
ATOM 1397 C C . SER A 1 184 ? -5.142 6.156 13.861 1.00 88.81 184 SER A C 1
ATOM 1399 O O . SER A 1 184 ? -4.768 5.245 14.601 1.00 88.81 184 SER A O 1
ATOM 1401 N N . PHE A 1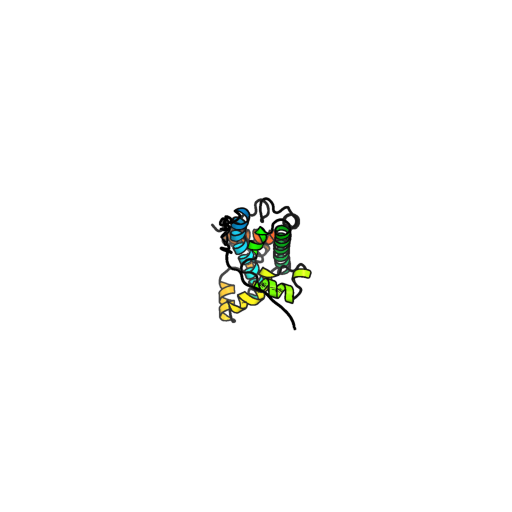 185 ? -5.439 5.961 12.576 1.00 91.00 185 PHE A N 1
ATOM 1402 C CA . PHE A 1 185 ? -5.113 4.714 11.893 1.00 91.00 185 PHE A CA 1
ATOM 1403 C C . PHE A 1 185 ? -3.616 4.607 11.597 1.00 91.00 185 PHE A C 1
ATOM 1405 O O . PHE A 1 185 ? -3.074 3.520 11.732 1.00 91.00 185 PHE A O 1
ATOM 1412 N N . TRP A 1 186 ? -2.957 5.707 11.224 1.00 92.56 186 TRP A N 1
ATOM 1413 C CA . TRP A 1 186 ? -1.576 5.750 10.727 1.00 92.56 186 TRP A CA 1
ATOM 1414 C C . TRP A 1 186 ? -0.530 5.880 11.840 1.00 92.56 186 TRP A C 1
ATOM 1416 O O . TRP A 1 186 ? -0.873 6.406 12.907 1.00 92.56 186 TRP A O 1
ATOM 1426 N N . PRO A 1 187 ? 0.727 5.449 11.600 1.00 90.38 187 PRO A N 1
ATOM 1427 C CA . PRO A 1 187 ? 1.811 5.684 12.544 1.00 90.38 187 PRO A CA 1
ATOM 1428 C C . PRO A 1 187 ? 2.025 7.191 12.761 1.00 90.38 187 PRO A C 1
ATOM 1430 O O . PRO A 1 187 ? 1.684 7.991 11.879 1.00 90.38 187 PRO A O 1
ATOM 1433 N N . PRO A 1 188 ? 2.597 7.601 13.909 1.00 83.94 188 PRO A N 1
ATOM 1434 C CA . PRO A 1 188 ? 3.058 8.973 14.098 1.00 83.94 188 PRO A CA 1
ATOM 1435 C C . PRO A 1 188 ? 3.960 9.407 12.936 1.00 83.94 188 PRO A C 1
ATOM 1437 O O . PRO A 1 188 ? 4.730 8.605 12.415 1.00 83.94 188 PRO A O 1
ATOM 1440 N N . ASP A 1 189 ? 3.821 10.660 12.502 1.00 81.12 189 ASP A N 1
ATOM 1441 C CA . ASP A 1 189 ? 4.605 11.266 11.414 1.00 81.12 189 ASP A CA 1
ATOM 1442 C C . ASP A 1 189 ? 4.475 10.600 10.030 1.00 81.12 189 ASP A C 1
ATOM 1444 O O . ASP A 1 189 ? 5.132 11.019 9.072 1.00 81.12 189 ASP A O 1
ATOM 1448 N N . PHE A 1 190 ? 3.570 9.626 9.868 1.00 86.88 190 PHE A N 1
ATOM 1449 C CA . PHE A 1 190 ? 3.269 9.059 8.561 1.00 86.88 190 PHE A CA 1
ATOM 1450 C C . PHE A 1 190 ? 2.503 10.067 7.705 1.00 86.88 190 PHE A C 1
ATOM 1452 O O . PHE A 1 190 ? 1.309 10.319 7.891 1.00 86.88 190 PHE A O 1
ATOM 1459 N N . VAL A 1 191 ? 3.211 10.655 6.746 1.00 75.06 191 VAL A N 1
ATOM 1460 C CA . VAL A 1 191 ? 2.687 11.703 5.877 1.00 75.06 191 VAL A CA 1
ATOM 1461 C C . VAL A 1 191 ? 2.947 11.329 4.424 1.00 75.06 191 VAL A C 1
ATOM 1463 O O . VAL A 1 191 ? 4.073 11.404 3.941 1.00 75.06 191 VAL A O 1
ATOM 1466 N N . LEU A 1 192 ? 1.877 11.001 3.699 1.00 74.38 192 LEU A N 1
ATOM 1467 C CA . LEU A 1 192 ? 1.893 10.913 2.241 1.00 74.38 192 LEU A CA 1
ATOM 1468 C C . LEU A 1 192 ? 1.320 12.211 1.676 1.00 74.38 192 LEU A C 1
ATOM 1470 O O . LEU A 1 192 ? 0.111 12.367 1.523 1.00 74.38 192 LEU A O 1
ATOM 1474 N N . LYS A 1 193 ? 2.185 13.188 1.412 1.00 53.66 193 LYS A N 1
ATOM 1475 C CA . LYS A 1 193 ? 1.774 14.419 0.732 1.00 53.66 193 LYS A CA 1
ATOM 1476 C C . LYS A 1 193 ? 1.868 14.196 -0.770 1.00 53.66 193 LYS A C 1
ATOM 1478 O O . LYS A 1 193 ? 2.963 14.249 -1.314 1.00 53.66 193 LYS A O 1
ATOM 1483 N N . ARG A 1 194 ? 0.725 14.018 -1.437 1.00 47.97 194 ARG A N 1
ATOM 1484 C CA . ARG A 1 194 ? 0.628 14.341 -2.865 1.00 47.97 194 ARG A CA 1
ATOM 1485 C C . ARG A 1 194 ? 0.690 15.874 -2.930 1.00 47.97 194 ARG A C 1
ATOM 1487 O O . ARG A 1 194 ? -0.235 16.518 -2.436 1.00 47.97 194 ARG A O 1
ATOM 1494 N N . ARG A 1 195 ? 1.823 16.449 -3.344 1.00 36.66 195 ARG A N 1
ATOM 1495 C CA . ARG A 1 195 ? 1.893 17.901 -3.579 1.00 36.66 195 ARG A CA 1
ATOM 1496 C C . ARG A 1 195 ? 1.067 18.274 -4.800 1.00 36.66 195 ARG A C 1
ATOM 1498 O O . ARG A 1 195 ? 1.047 17.464 -5.751 1.00 36.66 195 ARG A O 1
#

Secondary structure (DSSP, 8-state):
--------------------------PPPHHHHHHHHHHHHHHHHHHHHHHHHHHT----HHHHHHHHHHHHHHHHHHHHH-GGGGGGGTT-HHHHHHHHHTTTTTTT---HHHHIIIIIHHHHS-HHHHHHHHHHSS-HHHHH-GGGS-HHHHHHTHHHHHHHHHHHHTTT-HHHHHS--SS-SSPTT------

Mean predicted aligned error: 10.29 Å

Sequence (195 aa):
MRRILRAFLLSGICFVALSVNNAASAQPDPRVTAALGTLDLVMTLVWTSVFAIGECAEGDLGGWFLVISTIDRRHANCVKQDARWAALSQGWEKEEAVARARKMVDAGVGSFAYIRAMEELPRKIPGPAAIKSFCSAAPWKILLKPNAASAQELETFAEPINLMSGVRSLGLEREWADAPCDKSFWPPDFVLKRR

pLDDT: mean 79.19, std 17.66, range [34.84, 95.19]